Protein AF-A0A9D2MDW0-F1 (afdb_monomer_lite)

Secondary structure (DSSP, 8-state):
-PPEEEEE-SSGGGS-GGGGTSTT--SEEEEEGGGGGGS-GGGGGGEEEEPPS---THHHHHHHHHHHHHTTS---EEEESSTHHHHHTTTS-EEE-GGG---SHHHHHHHHHTT-S-EEEPTTS-HHHHTT---EETTEEPPEEEEEEE--EEEEESS-TTTTTS-STT--SEEEEE-TT--EEEEEEETTEEEEE-SS-EE-TTSTT-S-SSEEEEE-SS--HHHHHHHHHHHHHTPPPSS--B-TTTTT---

Foldseek 3Di:
DFFAEEEEAAEPQLAAPVCCPDLLNHQAYEYALVRLVVDDLVRQLRYAHEYDLDADDCRVVVSLVSLVVSPPSNHVWYEDLDPVVLVSQPPTAYAYDPNQAAAAQVSLQVVVQSHHQEYEHELQHALVRLLVNFHDDPNHTRFYEYAAKDFAQPDKALDDPCCVVDPPVVDPQKDWDQDPVRQTWIWGHDNNIITTTGSAMAHDLLPGPSHVGNYYYHYDDPDHSVRVVVNSVSSSVSHDDDDDHDNRCRHPHDD

Sequence (255 aa):
ARPALWARFESWAQLPENALAGPAAPEKLILPLAEAARVPEAYRPRTILELPRAMFGPVEADTIRRVAAAAGQGFAGFEANNIAHLRICRGLPLTGGLGLNLTNPLAAQVYADLGLSALLILPEVKDSEMACIAPARGGRPVPTGALVYGHMPLMLTRACPLHNLHGCAGCPRQGVLTDRKAKKFPLRCGGGVRTIYNPVPLYMGDKPGALPVDYGVAYFTLESREEAAAVLGRIAAGQAFEGDFTRGLYYKGTM

pLDDT: mean 92.28, std 6.95, range [45.59, 98.56]

Structure (mmCIF, N/CA/C/O backbone):
data_AF-A0A9D2MDW0-F1
#
_entry.id   AF-A0A9D2MDW0-F1
#
loop_
_atom_site.group_PDB
_atom_site.id
_atom_site.type_symbol
_atom_site.label_atom_id
_atom_site.label_alt_id
_atom_site.label_comp_id
_atom_site.label_asym_id
_atom_site.label_entity_id
_atom_site.label_seq_id
_atom_site.pdbx_PDB_ins_code
_atom_site.Cartn_x
_atom_site.Cartn_y
_atom_site.Cartn_z
_atom_site.occupancy
_atom_site.B_iso_or_equiv
_atom_site.auth_seq_id
_atom_site.auth_comp_id
_atom_site.auth_asym_id
_atom_site.auth_atom_id
_atom_site.pdbx_PDB_model_num
ATOM 1 N N . ALA A 1 1 ? -4.604 6.736 20.656 1.00 60.09 1 ALA A N 1
ATOM 2 C CA . ALA A 1 1 ? -4.123 5.337 20.639 1.00 60.09 1 ALA A CA 1
ATOM 3 C C . ALA A 1 1 ? -3.233 5.144 19.420 1.00 60.09 1 ALA A C 1
ATOM 5 O O . ALA A 1 1 ? -3.312 5.951 18.500 1.00 60.09 1 ALA A O 1
ATOM 6 N N . ARG A 1 2 ? -2.359 4.137 19.416 1.00 75.50 2 ARG A N 1
ATOM 7 C CA . ARG A 1 2 ? -1.519 3.860 18.251 1.00 75.50 2 ARG A CA 1
ATOM 8 C C . ARG A 1 2 ? -2.373 3.228 17.136 1.00 75.50 2 ARG A C 1
ATOM 10 O O . ARG A 1 2 ? -3.052 2.251 17.443 1.00 75.50 2 ARG A O 1
ATOM 17 N N . PRO A 1 3 ? -2.338 3.744 15.895 1.00 85.00 3 PRO A N 1
ATOM 18 C CA . PRO A 1 3 ? -3.085 3.152 14.789 1.00 85.00 3 PRO A CA 1
ATOM 19 C C . PRO A 1 3 ? -2.555 1.754 14.448 1.00 85.00 3 PRO A C 1
ATOM 21 O O . PRO A 1 3 ? -1.366 1.470 14.647 1.00 85.00 3 PRO A O 1
ATOM 24 N N . ALA A 1 4 ? -3.428 0.897 13.916 1.00 93.12 4 ALA A N 1
ATOM 25 C CA . ALA A 1 4 ? -3.030 -0.401 13.375 1.00 93.12 4 ALA A CA 1
ATOM 26 C C . ALA A 1 4 ? -1.979 -0.217 12.268 1.00 93.12 4 ALA A C 1
ATOM 28 O O . ALA A 1 4 ? -1.988 0.788 11.561 1.00 93.12 4 ALA A O 1
ATOM 29 N N . LEU A 1 5 ? -1.055 -1.166 12.103 1.00 95.31 5 LEU A N 1
ATOM 30 C CA . LEU A 1 5 ? -0.020 -1.080 11.069 1.00 95.31 5 LEU A CA 1
ATOM 31 C C . LEU A 1 5 ? -0.323 -2.048 9.933 1.00 95.31 5 LEU A C 1
ATOM 33 O O . LEU A 1 5 ? -0.440 -3.251 10.151 1.00 95.31 5 LEU A O 1
ATOM 37 N N . TRP A 1 6 ? -0.408 -1.533 8.717 1.00 96.94 6 TRP A N 1
ATOM 38 C CA . TRP A 1 6 ? -0.452 -2.308 7.484 1.00 96.94 6 TRP A CA 1
ATOM 39 C C . TRP A 1 6 ? 0.876 -2.123 6.747 1.00 96.94 6 TRP A C 1
ATOM 41 O O . TRP A 1 6 ? 1.507 -1.067 6.841 1.00 96.94 6 TRP A O 1
ATOM 51 N N . ALA A 1 7 ? 1.324 -3.141 6.017 1.00 97.00 7 ALA A N 1
ATOM 52 C CA . ALA A 1 7 ? 2.580 -3.071 5.277 1.00 97.00 7 ALA A CA 1
ATOM 53 C C . ALA A 1 7 ? 2.413 -3.573 3.848 1.00 97.00 7 ALA A C 1
ATOM 55 O O . ALA A 1 7 ? 1.936 -4.687 3.624 1.00 97.00 7 ALA A O 1
ATOM 56 N N . ARG A 1 8 ? 2.840 -2.751 2.891 1.00 97.00 8 ARG A N 1
ATOM 57 C CA . ARG A 1 8 ? 2.872 -3.075 1.469 1.00 97.00 8 ARG A CA 1
ATOM 58 C C . ARG A 1 8 ? 4.284 -3.470 1.070 1.00 97.00 8 ARG A C 1
ATOM 60 O O . ARG A 1 8 ? 5.217 -2.732 1.365 1.00 97.00 8 ARG A O 1
ATOM 67 N N . PHE A 1 9 ? 4.428 -4.582 0.356 1.00 96.44 9 PHE A N 1
ATOM 68 C CA . PHE A 1 9 ? 5.704 -5.063 -0.180 1.00 96.44 9 PHE A CA 1
ATOM 69 C C . PHE A 1 9 ? 5.612 -5.258 -1.694 1.00 96.44 9 PHE A C 1
ATOM 71 O O . PHE A 1 9 ? 4.549 -5.563 -2.221 1.00 96.44 9 PHE A O 1
ATOM 78 N N . GLU A 1 10 ? 6.727 -5.118 -2.405 1.00 93.75 10 GLU A N 1
ATOM 79 C CA . GLU A 1 10 ? 6.809 -5.327 -3.857 1.00 93.75 10 GLU A CA 1
ATOM 80 C C . GLU A 1 10 ? 6.740 -6.814 -4.237 1.00 93.75 10 GLU A C 1
ATOM 82 O O . GLU A 1 10 ? 6.296 -7.163 -5.328 1.00 93.75 10 GLU A O 1
ATOM 87 N N . SER A 1 11 ? 7.177 -7.706 -3.345 1.00 94.75 11 SER A N 1
ATOM 88 C CA . SER A 1 11 ? 7.122 -9.152 -3.566 1.00 94.75 11 SER A CA 1
ATOM 89 C C . SER A 1 11 ? 7.034 -9.925 -2.260 1.00 94.75 11 SER A C 1
ATOM 91 O O . SER A 1 11 ? 7.448 -9.428 -1.211 1.00 94.75 11 SER A O 1
ATOM 93 N N . TRP A 1 12 ? 6.578 -11.180 -2.332 1.00 94.56 12 TRP A N 1
ATOM 94 C CA . TRP A 1 12 ? 6.596 -12.076 -1.169 1.00 94.56 12 TRP A CA 1
ATOM 95 C C . TRP A 1 12 ? 8.014 -12.235 -0.591 1.00 94.56 12 TRP A C 1
ATOM 97 O O . TRP A 1 12 ? 8.202 -12.290 0.618 1.00 94.56 12 TRP A O 1
ATOM 107 N N . ALA A 1 13 ? 9.036 -12.230 -1.451 1.00 93.38 13 ALA A N 1
ATOM 108 C CA . ALA A 1 13 ? 10.431 -12.373 -1.045 1.00 93.38 13 ALA A CA 1
ATOM 109 C C . ALA A 1 13 ? 11.020 -11.141 -0.327 1.00 93.38 13 ALA A C 1
ATOM 111 O O . ALA A 1 13 ? 12.063 -11.272 0.315 1.00 93.38 13 ALA A O 1
ATOM 112 N N . GLN A 1 14 ? 10.391 -9.966 -0.417 1.00 94.31 14 GLN A N 1
ATOM 113 C CA . GLN A 1 14 ? 10.812 -8.770 0.330 1.00 94.31 14 GLN A CA 1
ATOM 114 C C . GLN A 1 14 ? 10.354 -8.827 1.794 1.00 94.31 14 GLN A C 1
ATOM 116 O O . GLN A 1 14 ? 10.858 -8.098 2.643 1.00 94.31 14 GLN A O 1
ATOM 121 N N . LEU A 1 15 ? 9.383 -9.684 2.094 1.00 92.69 15 LEU A N 1
ATOM 122 C CA . LEU A 1 15 ? 8.740 -9.711 3.387 1.00 92.69 15 LEU A CA 1
ATOM 123 C C . LEU A 1 15 ? 9.666 -10.359 4.445 1.00 92.69 15 LEU A C 1
ATOM 125 O O . LEU A 1 15 ? 10.162 -11.467 4.222 1.00 92.69 15 LEU A O 1
ATOM 129 N N . PRO A 1 16 ? 9.909 -9.712 5.602 1.00 88.25 16 PRO A N 1
ATOM 130 C CA . PRO A 1 16 ? 10.760 -10.278 6.641 1.00 88.25 16 PRO A CA 1
ATOM 131 C C . PRO A 1 16 ? 10.017 -11.320 7.481 1.00 88.25 16 PRO A C 1
ATOM 133 O O . PRO A 1 16 ? 8.989 -11.024 8.088 1.00 88.25 16 PRO A O 1
ATOM 136 N N . GLU A 1 17 ? 10.555 -12.536 7.564 1.00 78.12 17 GLU A N 1
ATOM 137 C CA . GLU A 1 17 ? 9.928 -13.662 8.280 1.00 78.12 17 GLU A CA 1
ATOM 138 C C . GLU A 1 17 ? 9.767 -13.384 9.781 1.00 78.12 17 GLU A C 1
ATOM 140 O O . GLU A 1 17 ? 8.709 -13.630 10.363 1.00 78.12 17 GLU A O 1
ATOM 145 N N . ASN A 1 18 ? 10.779 -12.771 10.396 1.00 72.69 18 ASN A N 1
ATOM 146 C CA . ASN A 1 18 ? 10.759 -12.336 11.793 1.00 72.69 18 ASN A CA 1
ATOM 147 C C . ASN A 1 18 ? 9.714 -11.238 12.071 1.00 72.69 18 ASN A C 1
ATOM 149 O O . ASN A 1 18 ? 9.219 -11.126 13.193 1.00 72.69 18 ASN A O 1
ATOM 153 N N . ALA A 1 19 ? 9.335 -10.456 11.057 1.00 68.44 19 ALA A N 1
ATOM 154 C CA . ALA A 1 19 ? 8.328 -9.413 11.187 1.00 68.44 19 ALA A CA 1
ATOM 155 C C . ALA A 1 19 ? 6.889 -9.950 11.112 1.00 68.44 19 ALA A C 1
ATOM 157 O O . ALA A 1 19 ? 5.960 -9.182 11.308 1.00 68.44 19 ALA A O 1
ATOM 158 N N . LEU A 1 20 ? 6.652 -11.241 10.851 1.00 74.38 20 LEU A N 1
ATOM 159 C CA . LEU A 1 20 ? 5.288 -11.790 10.766 1.00 74.38 20 LEU A CA 1
ATOM 160 C C . LEU A 1 20 ? 4.710 -12.267 12.098 1.00 74.38 20 LEU A C 1
ATOM 162 O O . LEU A 1 20 ? 3.485 -12.377 12.192 1.00 74.38 20 LEU A O 1
ATOM 166 N N . ALA A 1 21 ? 5.571 -12.560 13.074 1.00 72.69 21 ALA A N 1
ATOM 167 C CA . ALA A 1 21 ? 5.214 -13.191 14.348 1.00 72.69 21 ALA A CA 1
ATOM 168 C C . ALA A 1 21 ? 5.527 -12.324 15.584 1.00 72.69 21 ALA A C 1
ATOM 170 O O . ALA A 1 21 ? 5.139 -1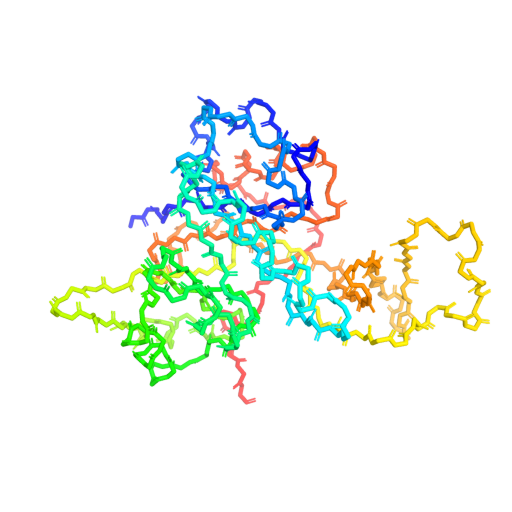2.676 16.694 1.00 72.69 21 ALA A O 1
ATOM 171 N N . GLY A 1 22 ? 6.241 -11.207 15.409 1.00 74.56 22 GLY A N 1
ATOM 172 C CA . GLY A 1 22 ? 6.639 -10.321 16.504 1.00 74.56 22 GLY A CA 1
ATOM 173 C C . GLY A 1 22 ? 5.620 -9.218 16.831 1.00 74.56 22 GLY A C 1
ATOM 174 O O . GLY A 1 22 ? 4.659 -9.011 16.095 1.00 74.56 22 GLY A O 1
ATOM 175 N N . PRO A 1 23 ? 5.867 -8.419 17.885 1.00 72.00 23 PRO A N 1
ATOM 176 C CA . PRO A 1 23 ? 5.028 -7.267 18.248 1.00 72.00 23 PRO A CA 1
ATOM 177 C C . PRO A 1 23 ? 5.033 -6.151 17.188 1.00 72.00 23 PRO A C 1
ATOM 179 O O . PRO A 1 23 ? 4.175 -5.274 17.203 1.00 72.00 23 PRO A O 1
ATOM 182 N N . ALA A 1 24 ? 5.997 -6.186 16.263 1.00 78.94 24 ALA A N 1
ATOM 183 C CA . ALA A 1 24 ? 6.078 -5.302 15.104 1.00 78.94 24 ALA A CA 1
ATOM 184 C C . ALA A 1 24 ? 5.269 -5.806 13.893 1.00 78.94 24 ALA A C 1
ATOM 186 O O . ALA A 1 24 ? 5.358 -5.211 12.818 1.00 78.94 24 ALA A O 1
ATOM 187 N N . ALA A 1 25 ? 4.528 -6.912 14.035 1.00 89.19 25 ALA A N 1
ATOM 188 C CA . ALA A 1 25 ? 3.856 -7.539 12.912 1.00 89.19 25 ALA A CA 1
ATOM 189 C C . ALA A 1 25 ? 2.729 -6.666 12.351 1.00 89.19 25 ALA A C 1
ATOM 191 O O . ALA A 1 25 ? 1.820 -6.287 13.093 1.00 89.19 25 ALA A O 1
ATOM 192 N N . PRO A 1 26 ? 2.742 -6.382 11.035 1.00 93.94 26 PRO A N 1
ATOM 193 C CA . PRO A 1 26 ? 1.630 -5.705 10.392 1.00 93.94 26 PRO A CA 1
ATOM 194 C C . PRO A 1 26 ? 0.361 -6.559 10.474 1.00 93.94 26 PRO A C 1
ATOM 196 O O . PRO A 1 26 ? 0.390 -7.753 10.155 1.00 93.94 26 PRO A O 1
ATOM 199 N N . GLU A 1 27 ? -0.754 -5.929 10.835 1.00 95.12 27 GLU A N 1
ATOM 200 C CA . GLU A 1 27 ? -2.083 -6.545 10.889 1.00 95.12 27 GLU A CA 1
ATOM 201 C C . GLU A 1 27 ? -2.529 -7.015 9.499 1.00 95.12 27 GLU A C 1
ATOM 203 O O . GLU A 1 27 ? -3.056 -8.118 9.342 1.00 95.12 27 GLU A O 1
ATOM 208 N N . LYS A 1 28 ? -2.269 -6.194 8.474 1.00 96.62 28 LYS A N 1
ATOM 209 C CA . LYS A 1 28 ? -2.516 -6.523 7.068 1.00 96.62 28 LYS A CA 1
ATOM 210 C C . LYS A 1 28 ? -1.234 -6.440 6.255 1.00 96.62 28 LYS A C 1
ATOM 212 O O . LYS A 1 28 ? -0.388 -5.569 6.463 1.00 96.62 28 LYS A O 1
ATOM 217 N N . LEU A 1 29 ? -1.129 -7.356 5.303 1.00 97.31 29 LEU A N 1
ATOM 218 C CA . LEU A 1 29 ? -0.105 -7.373 4.270 1.00 97.31 29 LEU A CA 1
ATOM 219 C C . LEU A 1 29 ? -0.744 -6.918 2.965 1.00 97.31 29 LEU A C 1
ATOM 221 O O . LEU A 1 29 ? -1.832 -7.377 2.632 1.00 97.31 29 LEU A O 1
ATOM 225 N N . ILE A 1 30 ? -0.076 -6.052 2.219 1.00 98.06 30 ILE A N 1
ATOM 226 C CA . ILE A 1 30 ? -0.499 -5.639 0.884 1.00 98.06 30 ILE A CA 1
ATOM 227 C C 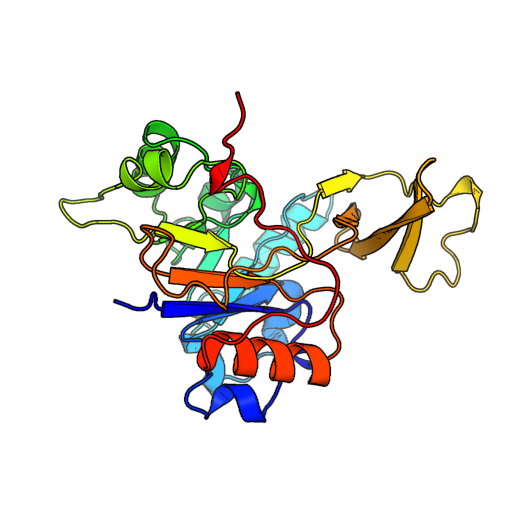. ILE A 1 30 ? 0.575 -6.111 -0.096 1.00 98.06 30 ILE A C 1
ATOM 229 O O . ILE A 1 30 ? 1.758 -5.810 0.068 1.00 98.06 30 ILE A O 1
ATOM 233 N N . LEU A 1 31 ? 0.175 -6.890 -1.095 1.00 97.50 31 LEU A N 1
ATOM 234 C CA . LEU A 1 31 ? 1.075 -7.441 -2.109 1.00 97.50 31 LEU A CA 1
ATOM 235 C C . LEU A 1 31 ? 0.466 -7.254 -3.497 1.00 97.50 31 LEU A C 1
ATOM 237 O O . LEU A 1 31 ? -0.746 -7.416 -3.633 1.00 97.50 31 LEU A O 1
ATOM 241 N N . PRO A 1 32 ? 1.264 -6.980 -4.542 1.00 96.25 32 PRO A N 1
ATOM 242 C CA . PRO A 1 32 ? 0.769 -6.930 -5.909 1.00 96.25 32 PRO A CA 1
ATOM 243 C C . PRO A 1 32 ? -0.020 -8.186 -6.274 1.00 96.25 32 PRO A C 1
ATOM 245 O O . PRO A 1 32 ? 0.399 -9.303 -5.972 1.00 96.25 32 PRO A O 1
ATOM 248 N N . LEU A 1 33 ? -1.116 -8.027 -7.016 1.00 96.81 33 LEU A N 1
ATOM 249 C CA . LEU A 1 33 ? -1.934 -9.136 -7.525 1.00 96.81 33 LEU A CA 1
ATOM 250 C C . LEU A 1 33 ? -1.106 -10.207 -8.262 1.00 96.81 33 LEU A C 1
ATOM 252 O O . LEU A 1 33 ? -1.446 -11.390 -8.254 1.00 96.81 33 LEU A O 1
ATOM 256 N N . ALA A 1 34 ? 0.002 -9.806 -8.890 1.00 94.12 34 ALA A N 1
ATOM 257 C CA . ALA A 1 34 ? 0.930 -10.717 -9.555 1.00 94.12 34 ALA A CA 1
ATOM 258 C C . ALA A 1 34 ? 1.576 -11.746 -8.603 1.00 94.12 34 ALA A C 1
ATOM 260 O O . ALA A 1 34 ? 1.919 -12.841 -9.048 1.00 94.12 34 ALA A O 1
ATOM 261 N N . GLU A 1 35 ? 1.685 -11.424 -7.314 1.00 96.31 35 GLU A N 1
ATOM 262 C CA . GLU A 1 35 ? 2.309 -12.255 -6.282 1.00 96.31 35 GLU A CA 1
ATOM 263 C C . GLU A 1 35 ? 1.332 -13.228 -5.613 1.00 96.31 35 GLU A C 1
ATOM 265 O O . GLU A 1 35 ? 1.768 -14.044 -4.807 1.00 96.31 35 GLU A O 1
ATOM 270 N N . ALA A 1 36 ? 0.036 -13.204 -5.950 1.00 97.19 36 ALA A N 1
ATOM 271 C CA . ALA A 1 36 ? -0.991 -14.005 -5.273 1.00 97.19 36 ALA A CA 1
ATOM 272 C C . ALA A 1 36 ? -0.627 -15.500 -5.159 1.00 97.19 36 ALA A C 1
ATOM 274 O O . ALA A 1 36 ? -0.775 -16.101 -4.098 1.00 97.19 36 ALA A O 1
ATOM 275 N N . ALA A 1 37 ? -0.074 -16.094 -6.221 1.00 96.06 37 ALA A N 1
ATOM 276 C CA . ALA A 1 37 ? 0.322 -17.506 -6.231 1.00 96.06 37 ALA A CA 1
ATOM 277 C C . ALA A 1 37 ? 1.511 -17.835 -5.306 1.00 96.06 37 ALA A C 1
ATOM 279 O O . ALA A 1 37 ? 1.713 -18.996 -4.963 1.00 96.06 37 ALA A O 1
ATOM 280 N N . ARG A 1 38 ? 2.303 -16.833 -4.908 1.00 96.12 38 ARG A N 1
ATOM 281 C CA . ARG A 1 38 ? 3.465 -16.982 -4.017 1.00 96.12 38 ARG A CA 1
ATOM 282 C C . ARG A 1 38 ? 3.097 -16.845 -2.542 1.00 96.12 38 ARG A C 1
ATOM 284 O O . ARG A 1 38 ? 3.915 -17.182 -1.696 1.00 96.12 38 ARG A O 1
ATOM 291 N N . VAL A 1 39 ? 1.892 -16.359 -2.235 1.00 95.94 39 VAL A N 1
ATOM 292 C CA . VAL A 1 39 ? 1.427 -16.167 -0.857 1.00 95.94 39 VAL A CA 1
ATOM 293 C C . VAL A 1 39 ? 0.968 -17.510 -0.272 1.00 95.94 39 VAL A C 1
ATOM 295 O O . VAL A 1 39 ? -0.006 -18.090 -0.781 1.00 95.94 39 VAL A O 1
ATOM 298 N N . PRO A 1 40 ? 1.609 -18.003 0.807 1.00 95.06 40 PRO A N 1
ATOM 299 C CA . PRO A 1 40 ? 1.187 -19.220 1.489 1.00 95.06 40 PRO A CA 1
ATOM 300 C C . PRO A 1 40 ? -0.216 -19.068 2.073 1.00 95.06 40 PRO A C 1
ATOM 302 O O . PRO A 1 40 ? -0.584 -17.995 2.552 1.00 95.06 40 PRO A O 1
ATOM 305 N N . GLU A 1 41 ? -0.983 -20.158 2.078 1.00 95.44 41 GLU A N 1
ATOM 306 C CA . GLU A 1 41 ? -2.394 -20.173 2.485 1.00 95.44 41 GLU A CA 1
ATOM 307 C C . GLU A 1 41 ? -2.626 -19.569 3.877 1.00 95.44 41 GLU A C 1
ATOM 309 O O . GLU A 1 41 ? -3.515 -18.737 4.044 1.00 95.44 41 GLU A O 1
ATOM 314 N N . ALA A 1 42 ? -1.741 -19.868 4.833 1.00 94.25 42 ALA A N 1
ATOM 315 C CA . ALA A 1 42 ? -1.791 -19.337 6.197 1.00 94.25 42 ALA A CA 1
ATOM 316 C C . ALA A 1 42 ? -1.767 -17.795 6.281 1.00 94.25 42 ALA A C 1
ATOM 318 O O . ALA A 1 42 ? -2.281 -17.223 7.241 1.00 94.25 42 ALA A O 1
ATOM 319 N N . TYR A 1 43 ? -1.196 -17.105 5.287 1.00 94.88 43 TYR A N 1
ATOM 320 C CA . TYR A 1 43 ? -1.103 -15.640 5.266 1.00 94.88 43 TYR A CA 1
ATOM 321 C C . TYR A 1 43 ? -2.175 -14.971 4.403 1.00 94.88 43 TYR A C 1
ATOM 323 O O . TYR A 1 43 ? -2.347 -13.751 4.483 1.00 94.88 43 TYR A O 1
ATOM 331 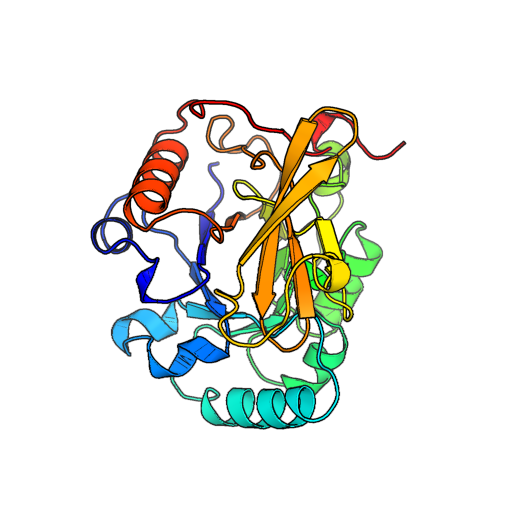N N . ARG A 1 44 ? -2.937 -15.724 3.604 1.00 96.88 44 ARG A N 1
ATOM 332 C CA . ARG A 1 44 ? -3.976 -15.157 2.729 1.00 96.88 44 ARG A CA 1
ATOM 333 C C . ARG A 1 44 ? -5.060 -14.389 3.501 1.00 96.88 44 ARG A C 1
ATOM 335 O O . ARG A 1 44 ? -5.327 -13.259 3.093 1.00 96.88 44 ARG A O 1
ATOM 342 N N . PRO A 1 45 ? -5.568 -14.847 4.666 1.00 97.06 45 PRO A N 1
ATOM 343 C CA . PRO A 1 45 ? -6.615 -14.128 5.411 1.00 97.06 45 PRO A CA 1
ATOM 344 C C . PRO A 1 45 ? -6.226 -12.723 5.899 1.00 97.06 45 PRO A C 1
ATOM 346 O O . PRO A 1 45 ? -7.091 -11.903 6.212 1.00 97.06 45 PRO A O 1
ATOM 349 N N . ARG A 1 46 ? -4.922 -12.422 5.960 1.00 95.50 46 ARG A N 1
ATOM 350 C CA . ARG A 1 46 ? -4.372 -11.094 6.287 1.00 95.50 46 ARG A CA 1
ATOM 351 C C . ARG A 1 46 ? -3.782 -10.358 5.083 1.00 95.50 46 ARG A C 1
ATOM 353 O O . ARG A 1 46 ? -3.304 -9.241 5.248 1.00 95.50 46 ARG A O 1
ATOM 360 N N . THR A 1 47 ? -3.808 -10.956 3.893 1.00 97.94 47 THR A N 1
ATOM 361 C CA . THR A 1 47 ? -3.208 -10.393 2.679 1.00 97.94 47 THR A CA 1
ATOM 362 C C . THR A 1 47 ? -4.264 -9.763 1.778 1.00 97.94 47 THR A C 1
ATOM 364 O O . THR A 1 47 ? -5.211 -10.425 1.355 1.00 97.94 47 THR A O 1
ATOM 367 N N . ILE A 1 48 ? -4.065 -8.489 1.461 1.00 98.50 48 ILE A N 1
ATOM 368 C CA . ILE A 1 48 ? -4.812 -7.703 0.486 1.00 98.50 48 ILE A CA 1
ATOM 369 C C . ILE A 1 48 ? -4.005 -7.679 -0.819 1.00 98.50 48 ILE A C 1
ATOM 371 O O . ILE A 1 48 ? -2.800 -7.421 -0.811 1.00 98.50 48 ILE A O 1
ATOM 375 N N . LEU A 1 49 ? -4.659 -7.957 -1.944 1.00 98.56 49 LEU A N 1
ATOM 376 C CA . LEU A 1 49 ? -4.017 -7.974 -3.258 1.00 98.56 49 LEU A CA 1
ATOM 377 C C . LEU A 1 49 ? -4.149 -6.616 -3.960 1.00 98.56 49 LEU A C 1
ATOM 379 O O . LEU A 1 49 ? -5.234 -6.217 -4.382 1.00 98.56 49 LEU A O 1
ATOM 383 N N . GLU A 1 50 ? -3.029 -5.916 -4.108 1.00 97.56 50 GLU A N 1
ATOM 384 C CA . GLU A 1 50 ? -2.915 -4.615 -4.768 1.00 97.56 50 GLU A CA 1
ATOM 385 C C . GLU A 1 50 ? -3.117 -4.746 -6.283 1.00 97.56 50 GLU A C 1
ATOM 387 O O . GLU A 1 50 ? -2.347 -5.419 -6.979 1.00 97.56 50 GLU A O 1
ATOM 392 N N . LEU A 1 51 ? -4.151 -4.084 -6.815 1.00 96.69 51 LEU A N 1
ATOM 393 C CA . LEU A 1 51 ? -4.372 -4.000 -8.258 1.00 96.69 51 LEU A CA 1
ATOM 394 C C . LEU A 1 51 ? -3.454 -2.942 -8.899 1.00 96.69 51 LEU A C 1
ATOM 396 O O . LEU A 1 51 ? -3.189 -1.898 -8.289 1.00 96.69 51 LEU A O 1
ATOM 400 N N . PRO A 1 52 ? -3.006 -3.156 -10.153 1.00 93.19 52 PRO A N 1
ATOM 401 C CA . PRO A 1 52 ? -2.086 -2.247 -10.832 1.00 93.19 52 PRO A CA 1
ATOM 402 C C . PRO A 1 52 ? -2.691 -0.851 -11.025 1.00 93.19 52 PRO A C 1
ATOM 404 O O . PRO A 1 52 ? -3.799 -0.702 -11.530 1.00 93.19 52 PRO A O 1
ATOM 407 N N . ARG A 1 53 ? -1.933 0.201 -10.689 1.00 90.81 53 ARG A N 1
ATOM 408 C CA . ARG A 1 53 ? -2.388 1.606 -10.794 1.00 90.81 53 ARG A CA 1
ATOM 409 C C . ARG A 1 53 ? -2.824 2.009 -12.209 1.00 90.81 53 ARG A C 1
ATOM 411 O O . ARG A 1 53 ? -3.711 2.843 -12.375 1.00 90.81 53 ARG A O 1
ATOM 418 N N . ALA A 1 54 ? -2.197 1.424 -13.226 1.00 89.62 54 ALA A N 1
ATOM 419 C CA . ALA A 1 54 ? -2.525 1.649 -14.625 1.00 89.62 54 ALA A CA 1
ATOM 420 C C . ALA A 1 54 ? -2.575 0.315 -15.372 1.00 89.62 54 ALA A C 1
ATOM 422 O O . ALA A 1 54 ? -1.685 -0.522 -15.225 1.00 89.62 54 ALA A O 1
ATOM 423 N N . MET A 1 55 ? -3.603 0.144 -16.200 1.00 89.25 55 MET A N 1
ATOM 424 C CA . MET A 1 55 ? -3.795 -1.031 -17.042 1.00 89.25 55 MET A CA 1
ATOM 425 C C . MET A 1 55 ? -3.834 -0.571 -18.497 1.00 89.25 55 MET A C 1
ATOM 427 O O . MET A 1 55 ? -4.692 0.221 -18.877 1.00 89.25 55 MET A O 1
ATOM 431 N N . PHE A 1 56 ? -2.890 -1.044 -19.312 1.00 83.19 56 PHE A N 1
ATOM 432 C CA . PHE A 1 56 ? -2.838 -0.736 -20.740 1.00 83.19 56 PHE A CA 1
ATOM 433 C C . PHE A 1 56 ? -2.886 -2.020 -21.565 1.00 83.19 56 PHE A C 1
ATOM 435 O O . PHE A 1 56 ? -2.140 -2.965 -21.300 1.00 83.19 56 PHE A O 1
ATOM 442 N N . GLY A 1 57 ? -3.731 -2.034 -22.597 1.00 85.06 57 GLY A N 1
ATOM 443 C CA . GLY A 1 57 ? -3.857 -3.158 -23.523 1.00 85.06 57 GLY A CA 1
ATOM 444 C C . GLY A 1 57 ? -4.160 -4.476 -22.791 1.00 85.06 57 GLY A C 1
ATOM 445 O O . GLY A 1 57 ? -5.128 -4.535 -22.035 1.00 85.06 57 GLY A O 1
ATOM 446 N N . PRO A 1 58 ? -3.341 -5.531 -22.958 1.00 86.50 58 PRO A N 1
ATOM 447 C CA . PRO A 1 58 ? -3.636 -6.855 -22.404 1.00 86.50 58 PRO A CA 1
ATOM 448 C C . PRO A 1 58 ? -3.608 -6.918 -20.867 1.00 86.50 58 PRO A C 1
ATOM 450 O O . PRO A 1 58 ? -4.095 -7.894 -20.299 1.00 86.50 58 PRO A O 1
ATOM 453 N N . VAL A 1 59 ? -3.060 -5.900 -20.187 1.00 87.88 59 VAL A N 1
ATOM 454 C CA . VAL A 1 59 ? -2.960 -5.863 -18.717 1.00 87.88 59 VAL A CA 1
ATOM 455 C C . VAL A 1 59 ? -4.338 -5.828 -18.051 1.00 87.88 59 VAL A C 1
ATOM 457 O O . VAL A 1 59 ? -4.503 -6.420 -16.989 1.00 87.88 59 VAL A O 1
ATOM 460 N N . GLU A 1 60 ? -5.339 -5.185 -18.659 1.00 91.06 60 GLU A N 1
ATOM 461 C CA . GLU A 1 60 ? -6.696 -5.140 -18.093 1.00 91.06 60 GLU A CA 1
ATOM 462 C C . GLU A 1 60 ? -7.334 -6.534 -18.082 1.00 91.06 60 GLU A C 1
ATOM 464 O O . GLU A 1 60 ? -7.763 -7.019 -17.035 1.00 91.06 60 GLU A O 1
ATOM 469 N N . ALA A 1 61 ? -7.313 -7.225 -19.225 1.00 92.31 61 ALA A N 1
ATOM 470 C CA . ALA A 1 61 ? -7.829 -8.586 -19.334 1.00 92.31 61 ALA A CA 1
ATOM 471 C C . ALA A 1 61 ? -7.071 -9.563 -18.418 1.00 92.31 61 ALA A C 1
ATOM 473 O O . ALA A 1 61 ? -7.686 -10.418 -17.784 1.00 92.31 61 ALA A O 1
ATOM 474 N N . ASP A 1 62 ? -5.745 -9.426 -18.309 1.00 92.56 62 ASP A N 1
ATOM 475 C CA . ASP A 1 62 ? -4.945 -10.238 -17.387 1.00 92.56 62 ASP A CA 1
ATOM 476 C C . ASP A 1 62 ? -5.305 -9.974 -15.920 1.00 92.56 62 ASP A C 1
ATOM 478 O O . ASP A 1 62 ? -5.439 -10.914 -15.138 1.00 92.56 62 ASP A O 1
ATOM 482 N N . THR A 1 63 ? -5.536 -8.710 -15.564 1.00 94.75 63 THR A N 1
ATOM 483 C CA . THR A 1 63 ? -5.951 -8.307 -14.216 1.00 94.75 63 THR A CA 1
ATOM 484 C C . THR A 1 63 ? -7.303 -8.918 -13.864 1.00 94.75 63 THR A C 1
ATOM 486 O O . THR A 1 63 ? -7.422 -9.540 -12.812 1.00 94.75 63 THR A O 1
ATOM 489 N N . ILE A 1 64 ? -8.293 -8.841 -14.760 1.00 95.69 64 ILE A N 1
ATOM 490 C CA . ILE A 1 64 ? -9.612 -9.468 -14.569 1.00 95.69 64 ILE A CA 1
ATOM 491 C C . ILE A 1 64 ? -9.467 -10.979 -14.342 1.00 95.69 64 ILE A C 1
ATOM 493 O O . ILE A 1 64 ? -10.027 -11.514 -13.384 1.00 95.69 64 ILE A O 1
ATOM 497 N N . ARG A 1 65 ? -8.672 -11.671 -15.171 1.00 96.31 65 ARG A N 1
ATOM 498 C CA . ARG A 1 65 ? -8.421 -13.113 -15.002 1.00 96.31 65 ARG A CA 1
ATOM 499 C C . ARG A 1 65 ? -7.777 -13.436 -13.656 1.00 96.31 65 ARG A C 1
ATOM 501 O O . ARG A 1 65 ? -8.186 -14.392 -13.004 1.00 96.31 65 ARG A O 1
ATOM 508 N N . ARG A 1 66 ? -6.777 -12.660 -13.230 1.00 96.69 66 ARG A N 1
ATOM 509 C CA . ARG A 1 66 ? -6.079 -12.874 -11.953 1.00 96.69 66 ARG A CA 1
ATOM 510 C C . ARG A 1 66 ? -6.969 -12.594 -10.749 1.00 96.69 66 ARG A C 1
ATOM 512 O O . ARG A 1 66 ? -6.902 -13.346 -9.784 1.00 96.69 66 ARG A O 1
ATOM 519 N N . VAL A 1 67 ? -7.811 -11.561 -10.808 1.00 97.56 67 VAL A N 1
ATOM 520 C CA . VAL A 1 67 ? -8.821 -11.290 -9.774 1.00 97.56 67 VAL A CA 1
ATOM 521 C C . VAL A 1 67 ? -9.777 -12.473 -9.662 1.00 97.56 67 VAL A C 1
ATOM 523 O O . VAL A 1 67 ? -9.970 -12.981 -8.562 1.00 97.56 67 VAL A O 1
ATOM 526 N N . ALA A 1 68 ? -10.307 -12.966 -10.785 1.00 96.81 68 ALA A N 1
ATOM 527 C CA . ALA A 1 68 ? -11.196 -14.127 -10.793 1.00 96.81 68 ALA A CA 1
ATOM 528 C C . ALA A 1 68 ? -10.515 -15.387 -10.236 1.00 96.81 68 ALA A C 1
ATOM 530 O O . ALA A 1 68 ? -11.127 -16.125 -9.475 1.00 96.81 68 ALA A O 1
ATOM 531 N N . ALA A 1 69 ? -9.239 -15.608 -10.566 1.00 96.62 69 ALA A N 1
ATOM 532 C CA . ALA A 1 69 ? -8.477 -16.737 -10.044 1.00 96.62 69 ALA A CA 1
ATOM 533 C C . ALA A 1 69 ? -8.208 -16.622 -8.536 1.00 96.62 69 ALA A C 1
ATOM 535 O O . ALA A 1 69 ? -8.246 -17.630 -7.840 1.00 96.62 69 ALA A O 1
ATOM 536 N N . ALA A 1 70 ? -7.912 -15.423 -8.028 1.00 97.19 70 ALA A N 1
ATOM 537 C CA . ALA A 1 70 ? -7.631 -15.190 -6.611 1.00 97.19 70 ALA A CA 1
ATOM 538 C C . ALA A 1 70 ? -8.904 -15.103 -5.748 1.00 97.19 70 ALA A C 1
ATOM 540 O O . ALA A 1 70 ? -8.845 -15.328 -4.537 1.00 97.19 70 ALA A O 1
ATOM 541 N N . ALA A 1 71 ? -10.054 -14.788 -6.348 1.00 95.62 71 ALA A N 1
ATOM 542 C CA . ALA A 1 71 ? -11.337 -14.792 -5.662 1.00 95.62 71 ALA A CA 1
ATOM 543 C C . ALA A 1 71 ? -11.631 -16.186 -5.081 1.00 95.62 71 ALA A C 1
ATOM 545 O O . ALA A 1 71 ? -11.423 -17.207 -5.729 1.00 95.62 71 ALA A O 1
ATOM 546 N N . GLY A 1 72 ? -12.081 -16.232 -3.826 1.00 93.12 72 GLY A N 1
ATOM 547 C CA . GLY A 1 72 ? -12.348 -17.494 -3.127 1.00 93.12 72 GLY A CA 1
ATOM 548 C C . GLY A 1 72 ? -11.109 -18.225 -2.592 1.00 93.12 72 GLY A C 1
ATOM 549 O O . GLY A 1 72 ? -11.266 -19.196 -1.865 1.00 93.12 72 GLY A O 1
ATOM 550 N N . GLN A 1 73 ? -9.885 -17.744 -2.845 1.00 96.50 73 GLN A N 1
ATOM 551 C CA . GLN A 1 73 ? -8.656 -18.350 -2.304 1.00 96.50 73 GLN A CA 1
ATOM 552 C C . GLN A 1 73 ? -8.320 -17.935 -0.856 1.00 96.50 73 GLN A C 1
ATOM 554 O O . GLN A 1 73 ? -7.196 -18.146 -0.401 1.00 96.50 73 GLN A O 1
ATOM 559 N N . GLY A 1 74 ? -9.262 -17.314 -0.138 1.00 96.88 74 GLY A N 1
ATOM 560 C CA . GLY A 1 74 ? -9.088 -16.909 1.262 1.00 96.88 74 GLY A CA 1
ATOM 561 C C . GLY A 1 74 ? -8.287 -15.620 1.480 1.00 96.88 74 GLY A C 1
ATOM 562 O O . GLY A 1 74 ? -7.867 -15.358 2.604 1.00 96.88 74 GLY A O 1
ATOM 563 N N . PHE A 1 75 ? -8.054 -14.815 0.436 1.00 98.25 75 PHE A N 1
ATOM 564 C CA . PHE A 1 75 ? -7.432 -13.494 0.588 1.00 98.25 75 PHE A CA 1
ATOM 565 C C . PHE A 1 75 ? -8.333 -12.529 1.370 1.00 98.25 75 PHE A C 1
ATOM 567 O O . PHE A 1 75 ? -9.556 -12.570 1.239 1.00 98.25 75 PHE A O 1
ATOM 574 N N . ALA A 1 76 ? -7.726 -11.622 2.143 1.00 97.50 76 ALA A N 1
ATOM 575 C CA . ALA A 1 76 ? -8.440 -10.605 2.920 1.00 97.50 76 ALA A CA 1
ATOM 576 C C . ALA A 1 76 ? -9.259 -9.648 2.038 1.00 97.50 76 ALA A C 1
ATOM 578 O O . ALA A 1 76 ? -10.232 -9.053 2.499 1.00 97.50 76 ALA A O 1
ATOM 579 N N . GLY A 1 77 ? -8.837 -9.476 0.787 1.00 97.88 77 GLY A N 1
ATOM 580 C CA . GLY A 1 77 ? -9.492 -8.631 -0.196 1.00 97.88 77 GLY A CA 1
ATOM 581 C C . GLY A 1 77 ? -8.527 -8.162 -1.270 1.00 97.88 77 GLY A C 1
ATOM 582 O O . GLY A 1 77 ? -7.428 -8.695 -1.434 1.00 97.88 77 GLY A O 1
ATOM 583 N N . PHE A 1 78 ? -8.946 -7.127 -1.980 1.00 98.44 78 PHE A N 1
ATOM 584 C CA . PHE A 1 78 ? -8.166 -6.459 -3.008 1.00 98.44 78 PHE A CA 1
ATOM 585 C C . PHE A 1 78 ? -8.033 -4.968 -2.688 1.00 98.44 78 PHE A C 1
ATOM 587 O O . PHE A 1 78 ? -8.861 -4.416 -1.969 1.00 98.44 78 PHE A O 1
ATOM 594 N N . GLU A 1 79 ? -7.026 -4.303 -3.246 1.00 98.38 79 GLU A N 1
ATOM 595 C CA . GLU A 1 79 ? -6.842 -2.857 -3.100 1.00 98.38 79 GLU A CA 1
ATOM 596 C C . GLU A 1 79 ? -6.964 -2.140 -4.448 1.00 98.38 79 GLU A C 1
ATOM 598 O O . GLU A 1 79 ? -6.172 -2.335 -5.377 1.00 98.38 79 GLU A O 1
ATOM 603 N N . ALA A 1 80 ? -7.976 -1.284 -4.555 1.00 98.00 80 ALA A N 1
ATOM 604 C CA . ALA A 1 80 ? -8.243 -0.477 -5.726 1.00 98.00 80 ALA A CA 1
ATOM 605 C C . ALA A 1 80 ? -7.297 0.726 -5.791 1.00 98.00 80 ALA A C 1
ATOM 607 O O . ALA A 1 80 ? -7.323 1.601 -4.935 1.00 98.00 80 ALA A O 1
ATOM 608 N N . ASN A 1 81 ? -6.534 0.809 -6.880 1.00 95.38 81 ASN A N 1
ATOM 609 C CA . ASN A 1 81 ? -5.745 1.987 -7.251 1.00 95.38 81 ASN A CA 1
ATOM 610 C C . ASN A 1 81 ? -6.280 2.749 -8.482 1.00 95.38 81 ASN A C 1
ATOM 612 O O . ASN A 1 81 ? -5.622 3.650 -8.993 1.00 95.38 81 ASN A O 1
ATOM 616 N N . ASN A 1 82 ? -7.444 2.358 -9.000 1.00 92.81 82 ASN A N 1
ATOM 617 C CA . ASN A 1 82 ? -8.095 2.944 -10.167 1.00 92.81 82 ASN A CA 1
ATOM 618 C C . ASN A 1 82 ? -9.608 2.732 -10.027 1.00 92.81 82 ASN A C 1
ATOM 620 O O . ASN A 1 82 ? -10.033 1.657 -9.598 1.00 92.81 82 ASN A O 1
ATOM 624 N N . ILE A 1 83 ? -10.428 3.714 -10.409 1.00 93.06 83 ILE A N 1
ATOM 625 C CA . ILE A 1 83 ? -11.893 3.623 -10.305 1.00 93.06 83 ILE A CA 1
ATOM 626 C C . ILE A 1 83 ? -12.480 2.442 -11.099 1.00 93.06 83 ILE A C 1
ATOM 628 O O . ILE A 1 83 ? -13.483 1.858 -10.691 1.00 93.06 83 ILE A O 1
ATOM 632 N N . ALA A 1 84 ? -11.824 2.011 -12.182 1.00 93.12 84 ALA A N 1
ATOM 633 C CA . ALA A 1 84 ? -12.223 0.828 -12.945 1.00 93.12 84 ALA A CA 1
ATOM 634 C C . ALA A 1 84 ? -12.228 -0.453 -12.088 1.00 93.12 84 ALA A C 1
ATOM 636 O O . ALA A 1 84 ? -13.034 -1.356 -12.330 1.00 93.12 84 ALA A O 1
ATOM 637 N N . HIS A 1 85 ? -11.386 -0.523 -11.050 1.00 96.44 85 HIS A N 1
ATOM 638 C CA . HIS A 1 85 ? -11.322 -1.673 -10.149 1.00 96.44 85 HIS A CA 1
ATOM 639 C C . HIS A 1 85 ? -12.596 -1.848 -9.318 1.00 96.44 85 HIS A C 1
ATOM 641 O O . HIS A 1 85 ? -12.930 -2.979 -8.981 1.00 96.44 85 HIS A O 1
ATOM 647 N N . LEU A 1 86 ? -13.356 -0.776 -9.061 1.00 95.12 86 LEU A N 1
ATOM 648 C CA . LEU A 1 86 ? -14.656 -0.868 -8.381 1.00 95.12 86 LEU A CA 1
ATOM 649 C C . LEU A 1 86 ? -15.648 -1.717 -9.187 1.00 95.12 86 LEU A C 1
ATOM 651 O O . LEU A 1 86 ? -16.482 -2.427 -8.629 1.00 95.12 86 LEU A O 1
ATOM 655 N N . ARG A 1 87 ? -15.544 -1.667 -10.521 1.00 94.12 87 ARG A N 1
ATOM 656 C CA . ARG A 1 87 ? -16.337 -2.511 -11.417 1.00 94.12 87 ARG A CA 1
ATOM 657 C C . ARG A 1 87 ? -15.771 -3.927 -11.507 1.00 94.12 87 ARG A C 1
ATOM 659 O O . ARG A 1 87 ? -16.549 -4.871 -11.457 1.00 94.12 87 ARG A O 1
ATOM 666 N N . ILE A 1 88 ? -14.451 -4.068 -11.644 1.00 94.62 88 ILE A N 1
ATOM 667 C CA . ILE A 1 88 ? -13.782 -5.374 -11.801 1.00 94.62 88 ILE A CA 1
ATOM 668 C C . ILE A 1 88 ? -13.966 -6.250 -10.557 1.00 94.62 88 ILE A C 1
ATOM 670 O O . ILE A 1 88 ? -14.253 -7.435 -10.681 1.00 94.62 88 ILE A O 1
ATOM 674 N N . CYS A 1 89 ? -13.847 -5.665 -9.367 1.00 95.62 89 CYS A N 1
ATOM 675 C CA . CYS A 1 89 ? -13.924 -6.371 -8.090 1.00 95.62 89 CYS A CA 1
ATOM 676 C C . CYS A 1 89 ? -15.308 -6.264 -7.430 1.00 95.62 89 CYS A C 1
ATOM 678 O O . CYS A 1 89 ? -15.422 -6.380 -6.210 1.00 95.62 89 CYS A O 1
ATOM 680 N N . ARG A 1 90 ? -16.371 -6.007 -8.202 1.00 93.81 90 ARG A N 1
ATOM 681 C CA . ARG A 1 90 ? -17.724 -5.861 -7.651 1.00 93.81 90 ARG A CA 1
ATOM 682 C C . ARG A 1 90 ? -18.127 -7.121 -6.876 1.00 93.81 90 ARG A C 1
ATOM 684 O O . ARG A 1 90 ? -18.082 -8.221 -7.413 1.00 93.81 90 ARG A O 1
ATOM 691 N N . GLY A 1 91 ? -18.563 -6.937 -5.629 1.00 92.75 91 GLY A N 1
ATOM 692 C CA . GLY A 1 91 ? -18.962 -8.034 -4.739 1.00 92.75 91 GLY A CA 1
ATOM 693 C C . GLY A 1 91 ? -17.803 -8.719 -4.005 1.00 92.75 91 GLY A C 1
ATOM 694 O O . GLY A 1 91 ? -18.053 -9.610 -3.199 1.00 92.75 91 GLY A O 1
ATOM 695 N N . LEU A 1 92 ? -16.556 -8.299 -4.238 1.00 96.31 92 LEU A N 1
ATOM 696 C CA . LEU A 1 92 ? -15.382 -8.758 -3.494 1.00 96.31 92 LEU A CA 1
ATOM 697 C C . LEU A 1 92 ? -15.002 -7.736 -2.407 1.00 96.31 92 LEU A C 1
ATOM 699 O O . LEU A 1 92 ? -15.280 -6.544 -2.571 1.00 96.31 92 LEU A O 1
ATOM 703 N N . PRO A 1 93 ? -14.340 -8.158 -1.313 1.00 96.75 93 PRO A N 1
ATOM 704 C CA . PRO A 1 93 ? -13.783 -7.224 -0.338 1.00 96.75 93 PRO A CA 1
ATOM 705 C C . PRO A 1 93 ? -12.746 -6.309 -1.002 1.00 96.75 93 PRO A C 1
ATOM 707 O O . PRO A 1 93 ? -11.802 -6.795 -1.632 1.00 96.75 93 PRO A O 1
ATOM 710 N N . LEU A 1 94 ? -12.930 -4.992 -0.877 1.00 97.69 94 LEU A N 1
ATOM 711 C CA . LEU A 1 94 ? -12.145 -3.996 -1.605 1.00 97.69 94 LEU A CA 1
ATOM 712 C C . LEU A 1 94 ? -11.773 -2.817 -0.696 1.00 97.69 94 LEU A C 1
ATOM 714 O O . LEU A 1 94 ? -12.641 -2.216 -0.063 1.00 97.69 94 LEU A O 1
ATOM 718 N N . THR A 1 95 ? -10.493 -2.460 -0.662 1.00 98.19 95 THR A N 1
ATOM 719 C CA . THR A 1 95 ? -9.962 -1.255 -0.007 1.00 98.19 95 THR A CA 1
ATOM 720 C C . THR A 1 95 ? -9.501 -0.236 -1.048 1.00 98.19 95 THR A C 1
ATOM 722 O O . THR A 1 95 ? -9.319 -0.566 -2.220 1.00 98.19 95 THR A O 1
ATOM 725 N N . GLY A 1 96 ? -9.348 1.024 -0.646 1.00 97.81 96 GLY A N 1
ATOM 726 C CA . GLY A 1 96 ? -8.838 2.100 -1.491 1.00 97.81 96 GLY A CA 1
ATOM 727 C C . GLY A 1 96 ? -7.375 2.393 -1.206 1.00 97.81 96 GLY A C 1
ATOM 728 O O . GLY A 1 96 ? -7.047 2.798 -0.094 1.00 97.81 96 GLY A O 1
ATOM 729 N N . GLY A 1 97 ? -6.525 2.214 -2.214 1.00 96.81 97 GLY A N 1
ATOM 730 C CA . GLY A 1 97 ? -5.093 2.480 -2.140 1.00 96.81 97 GLY A CA 1
ATOM 731 C C . GLY A 1 97 ? -4.708 3.869 -2.643 1.00 96.81 97 GLY A C 1
ATOM 732 O O . GLY A 1 97 ? -5.545 4.714 -2.974 1.00 96.81 97 GLY A O 1
ATOM 733 N N . LEU A 1 98 ? -3.398 4.080 -2.763 1.00 93.25 98 LEU A N 1
ATOM 734 C CA . LEU A 1 98 ? -2.792 5.364 -3.122 1.00 93.25 98 LEU A CA 1
ATOM 735 C C . LEU A 1 98 ? -3.275 5.914 -4.477 1.00 93.25 98 LEU A C 1
ATOM 737 O O . LEU A 1 98 ? -3.358 7.121 -4.679 1.00 93.25 98 LEU A O 1
ATOM 741 N N . GLY A 1 99 ? -3.596 5.042 -5.434 1.00 93.81 99 GLY A N 1
ATOM 742 C CA . GLY A 1 99 ? -3.982 5.444 -6.786 1.00 93.81 99 GLY A CA 1
ATOM 743 C C . GLY A 1 99 ? -5.348 6.130 -6.906 1.00 93.81 99 GLY A C 1
ATOM 744 O O . GLY A 1 99 ? -5.612 6.736 -7.942 1.00 93.81 99 GLY A O 1
ATOM 745 N N . LEU A 1 100 ? -6.200 6.078 -5.875 1.00 95.19 100 LEU A N 1
ATOM 746 C CA . LEU A 1 100 ? -7.519 6.731 -5.891 1.00 95.19 100 LEU A CA 1
ATOM 747 C C . LEU A 1 100 ? -7.477 8.237 -5.602 1.00 95.19 100 LEU A C 1
ATOM 749 O O . LEU A 1 100 ? -8.507 8.899 -5.739 1.00 95.19 100 LEU A O 1
ATOM 753 N N . ASN A 1 101 ? -6.305 8.767 -5.238 1.00 93.69 101 ASN A N 1
ATOM 754 C CA . ASN A 1 101 ? -6.060 10.180 -4.949 1.00 93.69 101 ASN A CA 1
ATOM 755 C C . ASN A 1 101 ? -7.054 10.787 -3.947 1.00 93.69 101 ASN A C 1
ATOM 757 O O . ASN A 1 101 ? -7.640 11.843 -4.190 1.00 93.69 101 ASN A O 1
ATOM 761 N N . LEU A 1 102 ? -7.280 10.100 -2.825 1.00 95.62 102 LEU A N 1
ATOM 762 C CA . LEU A 1 102 ? -8.234 10.557 -1.828 1.00 95.62 102 LEU A CA 1
ATOM 763 C C . LEU A 1 102 ? -7.681 11.737 -1.015 1.00 95.62 102 LEU A C 1
ATOM 765 O O . LEU A 1 102 ? -6.789 11.559 -0.187 1.00 95.62 102 LEU A O 1
ATOM 769 N N . THR A 1 103 ? -8.257 12.923 -1.224 1.00 95.06 103 THR A N 1
ATOM 770 C CA . THR A 1 103 ? -7.817 14.170 -0.572 1.00 95.06 103 THR A CA 1
ATOM 771 C C . THR A 1 103 ? -8.918 14.949 0.146 1.00 95.06 103 THR A C 1
ATOM 773 O O . THR A 1 103 ? -8.637 15.971 0.760 1.00 95.06 103 THR A O 1
ATOM 776 N N . ASN A 1 104 ? -10.180 14.518 0.062 1.00 95.44 104 ASN A N 1
ATOM 777 C CA . ASN A 1 104 ? -11.310 15.282 0.593 1.00 95.44 104 ASN A CA 1
ATOM 778 C C . ASN A 1 104 ? -12.454 14.367 1.075 1.00 95.44 104 ASN A C 1
ATOM 780 O O . ASN A 1 104 ? -12.583 13.235 0.593 1.00 95.44 104 ASN A O 1
ATOM 784 N N . PRO A 1 105 ? -13.311 14.851 1.994 1.00 96.62 105 PRO A N 1
ATOM 785 C CA . PRO A 1 105 ? -14.379 14.045 2.586 1.00 96.62 105 PRO A CA 1
ATOM 786 C C . PRO A 1 105 ? -15.465 13.620 1.590 1.00 96.62 105 PRO A C 1
ATOM 788 O O . PRO A 1 105 ? -16.007 12.525 1.724 1.00 96.62 105 PRO A O 1
ATOM 791 N N . LEU A 1 106 ? -15.760 14.426 0.561 1.00 96.94 106 LEU A N 1
ATOM 792 C CA . LEU A 1 106 ? -16.770 14.073 -0.446 1.00 96.94 106 LEU A CA 1
ATOM 793 C C . LEU A 1 106 ? -16.338 12.845 -1.254 1.00 96.94 106 LEU A C 1
ATOM 795 O O . LEU A 1 106 ? -17.106 11.899 -1.408 1.00 96.94 106 LEU A O 1
ATOM 799 N N . ALA A 1 107 ? -15.087 12.826 -1.718 1.00 96.44 107 ALA A N 1
ATOM 800 C CA . ALA A 1 107 ? -14.520 11.674 -2.408 1.00 96.44 107 ALA A CA 1
ATOM 801 C C . ALA A 1 107 ? -14.470 10.435 -1.499 1.00 96.44 107 ALA A C 1
ATOM 803 O O . ALA A 1 107 ? -14.782 9.336 -1.955 1.00 96.44 107 ALA A O 1
ATOM 804 N N . ALA A 1 108 ? -14.134 10.603 -0.213 1.00 97.62 108 ALA A N 1
ATOM 805 C CA . ALA A 1 108 ? -14.125 9.500 0.750 1.00 97.62 108 ALA A CA 1
ATOM 806 C C . ALA A 1 108 ? -15.511 8.864 0.884 1.00 97.62 108 ALA A C 1
ATOM 808 O O . ALA A 1 108 ? -15.633 7.640 0.831 1.00 97.62 108 ALA A O 1
ATOM 809 N N . GLN A 1 109 ? -16.551 9.693 1.012 1.00 98.12 109 GLN A N 1
ATOM 810 C CA . GLN A 1 109 ? -17.925 9.222 1.133 1.00 98.12 109 GLN A CA 1
ATOM 811 C C . GLN A 1 109 ? -18.384 8.495 -0.136 1.00 98.12 109 GLN A C 1
ATOM 813 O O . GLN A 1 109 ? -18.897 7.383 -0.044 1.00 98.12 109 GLN A O 1
ATOM 818 N N . VAL A 1 110 ? -18.101 9.048 -1.323 1.00 97.25 110 VAL A N 1
ATOM 819 C CA . VAL A 1 110 ? -18.412 8.388 -2.604 1.00 97.25 110 VAL A CA 1
ATOM 820 C C . VAL A 1 110 ? -17.755 7.011 -2.689 1.00 97.25 110 VAL A C 1
ATOM 822 O O . VAL A 1 110 ? -18.402 6.034 -3.058 1.00 97.25 110 VAL A O 1
ATOM 825 N N . TYR A 1 111 ? -16.477 6.892 -2.328 1.00 97.31 111 TYR A N 1
ATOM 826 C CA . TYR A 1 111 ? -15.795 5.601 -2.357 1.00 97.31 111 TYR A CA 1
ATOM 827 C C . TYR A 1 111 ? -16.341 4.604 -1.326 1.00 97.31 111 TYR A C 1
ATOM 829 O O . TYR A 1 111 ? -16.433 3.410 -1.627 1.00 97.31 111 TYR A O 1
ATOM 837 N N . ALA A 1 112 ? -16.727 5.073 -0.138 1.00 97.06 112 ALA A N 1
ATOM 838 C CA . ALA A 1 112 ? -17.398 4.247 0.858 1.00 97.06 112 ALA A CA 1
ATOM 839 C C . ALA A 1 112 ? -18.724 3.696 0.311 1.00 97.06 112 ALA A C 1
ATOM 841 O O . ALA A 1 112 ? -18.925 2.476 0.324 1.00 97.06 112 ALA A O 1
ATOM 842 N N . ASP A 1 113 ? -19.572 4.563 -0.249 1.00 96.06 113 ASP A N 1
ATOM 843 C CA . ASP A 1 113 ? -20.864 4.210 -0.854 1.00 96.06 113 ASP A CA 1
ATOM 844 C C . ASP A 1 113 ? -20.709 3.224 -2.020 1.00 96.06 113 ASP A C 1
ATOM 846 O O . ASP A 1 113 ? -21.521 2.312 -2.184 1.00 96.06 113 ASP A O 1
ATOM 850 N N . LEU A 1 114 ? -19.619 3.339 -2.784 1.00 95.31 114 LEU A N 1
ATOM 851 C CA . LEU A 1 114 ? -19.276 2.429 -3.881 1.00 95.31 114 LEU A CA 1
ATOM 852 C C . LEU A 1 114 ? -18.731 1.066 -3.434 1.00 95.31 114 LEU A C 1
ATOM 854 O O . LEU A 1 114 ? -18.475 0.211 -4.284 1.00 95.31 114 LEU A O 1
ATOM 858 N N . GLY A 1 115 ? -18.566 0.829 -2.134 1.00 94.94 115 GLY A N 1
ATOM 859 C CA . GLY A 1 115 ? -18.239 -0.496 -1.616 1.00 94.94 115 GLY A CA 1
ATOM 860 C C . GLY A 1 115 ? -16.919 -0.595 -0.858 1.00 94.94 115 GLY A C 1
ATOM 861 O O . GLY A 1 115 ? -16.705 -1.626 -0.216 1.00 94.94 115 GLY A O 1
ATOM 862 N N . LEU A 1 116 ? -16.078 0.445 -0.832 1.00 97.38 116 LEU A N 1
ATOM 863 C CA . LEU A 1 116 ? -14.770 0.349 -0.176 1.00 97.38 116 LEU A CA 1
ATOM 864 C C . LEU A 1 116 ? -14.895 0.202 1.346 1.00 97.38 116 LEU A C 1
ATOM 866 O O . LEU A 1 116 ? -15.685 0.890 1.989 1.00 97.38 116 LEU A O 1
ATOM 870 N N . SER A 1 117 ? -14.133 -0.735 1.913 1.00 96.56 117 SER A N 1
ATOM 871 C CA . SER A 1 117 ? -14.158 -1.072 3.343 1.00 96.56 117 SER A CA 1
ATOM 872 C C . SER A 1 117 ? -13.049 -0.412 4.159 1.00 96.56 117 SER A C 1
ATOM 874 O O . SER A 1 117 ? -13.069 -0.517 5.378 1.00 96.56 117 SER A O 1
ATOM 876 N N . ALA A 1 118 ? -12.081 0.226 3.504 1.00 98.00 118 ALA A N 1
ATOM 877 C CA . ALA A 1 118 ? -11.053 1.069 4.109 1.00 98.00 118 ALA A CA 1
ATOM 878 C C . ALA A 1 118 ? -10.463 1.984 3.028 1.00 98.00 118 ALA A C 1
ATOM 880 O O . ALA A 1 118 ? -10.490 1.623 1.847 1.00 98.00 118 ALA A O 1
ATOM 881 N N . LEU A 1 119 ? -9.938 3.147 3.412 1.00 97.94 119 LEU A N 1
ATOM 882 C CA . LEU A 1 119 ? -9.478 4.175 2.474 1.00 97.94 119 LEU A CA 1
ATOM 883 C C . LEU A 1 119 ? -8.136 4.778 2.895 1.00 97.94 119 LEU A C 1
ATOM 885 O O . LEU A 1 119 ? -7.996 5.211 4.035 1.00 97.94 119 LEU A O 1
ATOM 889 N N . LEU A 1 120 ? -7.169 4.849 1.981 1.00 97.81 120 LEU A N 1
ATOM 890 C CA . LEU A 1 120 ? -5.889 5.516 2.212 1.00 97.81 120 LEU A CA 1
ATOM 891 C C . LEU A 1 120 ? -5.977 6.998 1.824 1.00 97.81 120 LEU A C 1
ATOM 893 O O . LEU A 1 120 ? -6.171 7.327 0.654 1.00 97.81 120 LEU A O 1
ATOM 897 N N . ILE A 1 121 ? -5.811 7.887 2.802 1.00 97.06 121 ILE A N 1
ATOM 898 C CA . ILE A 1 121 ? -5.713 9.331 2.587 1.00 97.06 121 ILE A CA 1
ATOM 899 C C . ILE A 1 121 ? -4.310 9.663 2.075 1.00 97.06 121 ILE A C 1
ATOM 901 O O . ILE A 1 121 ? -3.302 9.133 2.555 1.00 97.06 121 ILE A O 1
ATOM 905 N N . LEU A 1 122 ? -4.254 10.546 1.082 1.00 93.25 122 LEU A N 1
ATOM 906 C CA . LEU A 1 122 ? -3.009 10.978 0.474 1.00 93.25 122 LEU A CA 1
ATOM 907 C C . LEU A 1 122 ? -2.152 11.862 1.414 1.00 93.25 122 LEU A C 1
ATOM 909 O O . LEU A 1 122 ? -2.690 12.673 2.170 1.00 93.25 122 LEU A O 1
ATOM 913 N N . PRO A 1 123 ? -0.812 11.753 1.342 1.00 90.81 123 PRO A N 1
ATOM 914 C CA . PRO A 1 123 ? 0.141 12.505 2.171 1.00 90.81 123 PRO A CA 1
ATOM 915 C C . PRO A 1 123 ? 0.232 14.012 1.864 1.00 90.81 123 PRO A C 1
ATOM 917 O O . PRO A 1 123 ? 1.022 14.731 2.487 1.00 90.81 123 PRO A O 1
ATOM 920 N N . GLU A 1 124 ? -0.551 14.486 0.899 1.00 90.50 124 GLU A N 1
ATOM 921 C CA . GLU A 1 124 ? -0.794 15.887 0.577 1.00 90.50 124 GLU A CA 1
ATOM 922 C C . GLU A 1 124 ? -1.786 16.561 1.541 1.00 90.50 124 GLU A C 1
ATOM 924 O O . GLU A 1 124 ? -1.736 17.779 1.704 1.00 90.50 124 GLU A O 1
ATOM 929 N N . VAL A 1 125 ? -2.656 15.785 2.198 1.00 93.62 125 VAL A N 1
ATOM 930 C CA . VAL A 1 125 ? -3.700 16.303 3.096 1.00 93.62 125 VAL A CA 1
ATOM 931 C C . VAL A 1 125 ? -3.103 16.656 4.452 1.00 93.62 125 VAL A C 1
ATOM 933 O O . VAL A 1 125 ? -2.380 15.855 5.051 1.00 93.62 125 VAL A O 1
ATOM 936 N N . LYS A 1 126 ? -3.413 17.848 4.966 1.00 94.06 126 LYS A N 1
ATOM 937 C CA . LYS A 1 126 ? -2.942 18.271 6.284 1.00 94.06 126 LYS A CA 1
ATOM 938 C C . LYS A 1 126 ? -3.660 17.487 7.387 1.00 94.06 126 LYS A C 1
ATOM 940 O O . LYS A 1 126 ? -4.851 17.217 7.284 1.00 94.06 126 LYS A O 1
ATOM 945 N N . ASP A 1 127 ? -2.970 17.182 8.480 1.00 92.81 127 ASP A N 1
ATOM 946 C CA . ASP A 1 127 ? -3.500 16.463 9.645 1.00 92.81 127 ASP A CA 1
ATOM 947 C C . ASP A 1 127 ? -4.849 17.010 10.148 1.00 92.81 127 ASP A C 1
ATOM 949 O O . ASP A 1 127 ? -5.784 16.244 10.380 1.00 92.81 127 ASP A O 1
ATOM 953 N N . SER A 1 128 ? -4.992 18.334 10.233 1.00 91.88 128 SER A N 1
ATOM 954 C CA . SER A 1 128 ? -6.245 18.992 10.618 1.00 91.88 128 SER A CA 1
ATOM 955 C C . SER A 1 128 ? -7.404 18.724 9.652 1.00 91.88 128 SER A C 1
ATOM 957 O O . SER A 1 128 ? -8.551 18.684 10.079 1.00 91.88 128 SER A O 1
ATOM 959 N N . GLU A 1 129 ? -7.121 18.543 8.361 1.00 93.81 129 GLU A N 1
ATOM 960 C CA . GLU A 1 129 ? -8.122 18.240 7.328 1.00 93.81 129 GLU A CA 1
ATOM 961 C C . GLU A 1 129 ? -8.441 16.744 7.283 1.00 93.81 129 GLU A C 1
ATOM 963 O O . GLU A 1 129 ? -9.590 16.365 7.065 1.00 93.81 129 GLU A O 1
ATOM 968 N N . MET A 1 130 ? -7.449 15.886 7.550 1.00 95.31 130 MET A N 1
ATOM 969 C CA . MET A 1 130 ? -7.642 14.438 7.659 1.00 95.31 130 MET A CA 1
ATOM 970 C C . MET A 1 130 ? -8.687 14.092 8.722 1.00 95.31 130 MET A C 1
ATOM 972 O O . MET A 1 130 ? -9.513 13.214 8.491 1.00 95.31 130 MET A O 1
ATOM 976 N N . ALA A 1 131 ? -8.711 14.823 9.843 1.00 92.94 131 ALA A N 1
ATOM 977 C CA . ALA A 1 131 ? -9.711 14.647 10.899 1.00 92.94 131 ALA A CA 1
ATOM 978 C C . ALA A 1 131 ? -11.159 14.869 10.416 1.00 92.94 131 ALA A C 1
ATOM 980 O O . ALA A 1 131 ? -12.096 14.346 11.015 1.00 92.94 131 ALA A O 1
ATOM 981 N N . CYS A 1 132 ? -11.355 15.630 9.335 1.00 95.12 132 CYS A N 1
ATOM 982 C CA . CYS A 1 132 ? -12.664 15.856 8.723 1.00 95.12 132 CYS A CA 1
ATOM 983 C C . CYS A 1 132 ? -13.049 14.766 7.707 1.00 95.12 132 CYS A C 1
ATOM 985 O O . CYS A 1 132 ? -14.187 14.746 7.235 1.00 95.12 132 CYS A O 1
ATOM 987 N N . ILE A 1 133 ? -12.134 13.859 7.353 1.00 96.94 133 ILE A N 1
ATOM 988 C CA . ILE A 1 133 ? -12.380 12.744 6.436 1.00 96.94 133 ILE A CA 1
ATOM 989 C C . ILE A 1 133 ? -12.869 11.542 7.252 1.00 96.94 133 ILE A C 1
ATOM 991 O O . ILE A 1 133 ? -12.106 10.648 7.604 1.00 96.94 133 ILE A O 1
ATOM 995 N N . ALA A 1 134 ? -14.170 11.530 7.541 1.00 95.88 134 ALA A N 1
ATOM 996 C CA . ALA A 1 134 ? -14.832 10.494 8.336 1.00 95.88 134 ALA A CA 1
ATOM 997 C C . ALA A 1 134 ? -15.997 9.844 7.558 1.00 95.88 134 ALA A C 1
ATOM 999 O O . ALA A 1 134 ? -17.165 10.070 7.884 1.00 95.88 134 ALA A O 1
ATOM 1000 N N . PRO A 1 135 ? -15.711 9.078 6.489 1.00 97.56 135 PRO A N 1
ATOM 1001 C CA . PRO A 1 135 ? -16.743 8.425 5.693 1.00 97.56 135 PRO A CA 1
ATOM 1002 C C . PRO A 1 135 ? -17.476 7.349 6.501 1.00 97.56 135 PRO A C 1
ATOM 1004 O O . PRO A 1 135 ? -16.886 6.657 7.335 1.00 97.56 135 PRO A O 1
ATOM 1007 N N . ALA A 1 136 ? -18.760 7.155 6.212 1.00 97.12 136 ALA A N 1
ATOM 1008 C CA . ALA A 1 136 ? -19.566 6.118 6.843 1.00 97.12 136 ALA A CA 1
ATOM 1009 C C . ALA A 1 136 ? -20.475 5.429 5.826 1.00 97.12 136 ALA A C 1
ATOM 1011 O O . ALA A 1 136 ? -21.026 6.067 4.935 1.00 97.12 136 ALA A O 1
ATOM 1012 N N . ARG A 1 137 ? -20.692 4.123 5.986 1.00 95.94 137 ARG A N 1
ATOM 1013 C CA . ARG A 1 137 ? -21.634 3.356 5.164 1.00 95.94 137 ARG A CA 1
ATOM 1014 C C . ARG A 1 137 ? -22.578 2.561 6.048 1.00 95.94 137 ARG A C 1
ATOM 1016 O O . ARG A 1 137 ? -22.139 1.807 6.913 1.00 95.94 137 ARG A O 1
ATOM 1023 N N . GLY A 1 138 ? -23.883 2.716 5.823 1.00 92.38 138 GLY A N 1
ATOM 1024 C CA . GLY A 1 138 ? -24.905 2.024 6.617 1.00 92.38 138 GLY A CA 1
ATOM 1025 C C . GLY A 1 138 ? -24.817 2.350 8.113 1.00 92.38 138 G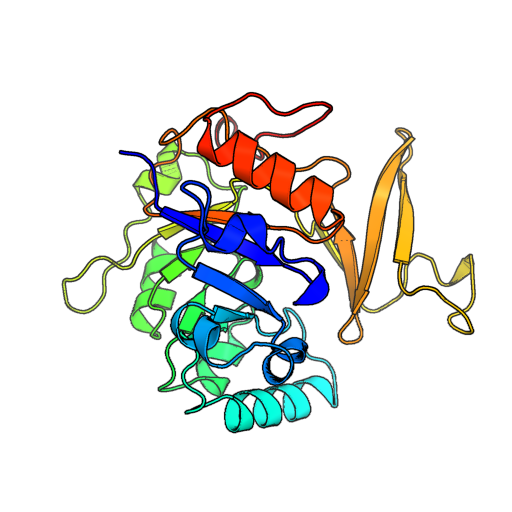LY A C 1
ATOM 1026 O O . GLY A 1 138 ? -24.956 1.457 8.944 1.00 92.38 138 GLY A O 1
ATOM 1027 N N . GLY A 1 139 ? -24.497 3.604 8.452 1.00 92.56 139 GLY A N 1
ATOM 1028 C CA . GLY A 1 139 ? -24.339 4.066 9.836 1.00 92.56 139 GLY A CA 1
ATOM 1029 C C . GLY A 1 139 ? -23.057 3.602 10.537 1.00 92.56 139 GLY A C 1
ATOM 1030 O O . GLY A 1 139 ? -22.902 3.857 11.728 1.00 92.56 139 GLY A O 1
ATOM 1031 N N . ARG A 1 140 ? -22.137 2.926 9.835 1.00 95.62 140 ARG A N 1
ATOM 1032 C CA . ARG A 1 140 ? -20.852 2.471 10.387 1.00 95.62 140 ARG A CA 1
ATOM 1033 C C . ARG A 1 140 ? -19.686 3.257 9.779 1.00 95.62 140 ARG A C 1
ATOM 1035 O O . ARG A 1 140 ? -19.665 3.396 8.554 1.00 95.62 140 ARG A O 1
ATOM 1042 N N . PRO A 1 141 ? -18.721 3.732 10.588 1.00 96.56 141 PRO A N 1
ATOM 1043 C CA . PRO A 1 141 ? -17.503 4.355 10.075 1.00 96.56 141 PRO A CA 1
ATOM 1044 C C . PRO A 1 141 ? -16.734 3.420 9.137 1.00 96.56 141 PRO A C 1
ATOM 1046 O O . PRO A 1 141 ? -16.641 2.216 9.392 1.00 96.56 141 PRO A O 1
ATOM 1049 N N . VAL A 1 142 ? -16.181 3.976 8.061 1.00 97.94 142 VAL A N 1
ATOM 1050 C CA . VAL A 1 142 ? -15.246 3.284 7.168 1.00 97.94 142 VAL A CA 1
ATOM 1051 C C . VAL A 1 142 ? -13.823 3.710 7.545 1.00 97.94 142 VAL A C 1
ATOM 1053 O O . VAL A 1 142 ? -13.529 4.901 7.453 1.00 97.94 142 VAL A O 1
ATOM 1056 N N . PRO A 1 143 ? -12.942 2.771 7.945 1.00 97.44 143 PRO A N 1
ATOM 1057 C CA . PRO A 1 143 ? -11.599 3.098 8.402 1.00 97.44 143 PRO A CA 1
ATOM 1058 C C . PRO A 1 143 ? -10.783 3.907 7.394 1.00 97.44 143 PRO A C 1
ATOM 1060 O O . PRO A 1 143 ? -10.698 3.547 6.211 1.00 97.44 143 PRO A O 1
ATOM 1063 N N . THR A 1 144 ? -10.116 4.950 7.875 1.00 98.00 144 THR A N 1
ATOM 1064 C CA . THR A 1 144 ? -9.160 5.733 7.092 1.00 98.00 144 THR A CA 1
ATOM 1065 C C . THR A 1 144 ? -7.733 5.434 7.520 1.00 98.00 144 THR A C 1
ATOM 1067 O O . THR A 1 144 ? -7.452 5.111 8.674 1.00 98.00 144 THR A O 1
ATOM 1070 N N . GLY A 1 145 ? -6.814 5.500 6.564 1.00 97.38 145 GLY A N 1
ATOM 1071 C CA . GLY A 1 145 ? -5.400 5.272 6.802 1.00 97.38 145 GLY A CA 1
ATOM 1072 C C . GLY A 1 145 ? -4.526 6.366 6.225 1.00 97.38 145 GLY A C 1
ATOM 1073 O O . GLY A 1 145 ? -4.965 7.161 5.396 1.00 97.38 145 GLY A O 1
ATOM 1074 N N . ALA A 1 146 ? -3.262 6.374 6.635 1.00 96.94 146 ALA A N 1
ATOM 1075 C CA . ALA A 1 146 ? -2.248 7.283 6.114 1.00 96.94 146 ALA A CA 1
ATOM 1076 C C . ALA A 1 146 ? -0.936 6.552 5.836 1.00 96.94 146 ALA A C 1
ATOM 1078 O O . ALA A 1 146 ? -0.581 5.600 6.535 1.00 96.94 146 ALA A O 1
ATOM 1079 N N . LEU A 1 147 ? -0.164 7.025 4.858 1.00 96.38 147 LEU A N 1
ATOM 1080 C CA . LEU A 1 147 ? 1.213 6.565 4.690 1.00 96.38 147 LEU A CA 1
ATOM 1081 C C . LEU A 1 147 ? 2.053 7.008 5.892 1.00 96.38 147 LEU A C 1
ATOM 1083 O O . LEU A 1 147 ? 2.147 8.202 6.177 1.00 96.38 147 LEU A O 1
ATOM 1087 N N . VAL A 1 148 ? 2.693 6.052 6.565 1.00 96.31 148 VAL A N 1
ATOM 1088 C CA . VAL A 1 148 ? 3.610 6.305 7.690 1.00 96.31 148 VAL A CA 1
ATOM 1089 C C . VAL A 1 148 ? 5.063 6.021 7.340 1.00 96.31 148 VAL A C 1
ATOM 1091 O O . VAL A 1 148 ? 5.960 6.506 8.028 1.00 96.31 148 VAL A O 1
ATOM 1094 N N . TYR A 1 149 ? 5.304 5.262 6.272 1.00 97.00 149 TYR A N 1
ATOM 1095 C CA . TYR A 1 149 ? 6.632 5.049 5.723 1.00 97.00 149 TYR A CA 1
ATOM 1096 C C . TYR A 1 149 ? 6.584 4.776 4.220 1.00 97.00 149 TYR A C 1
ATOM 1098 O O . TYR A 1 149 ? 5.622 4.183 3.734 1.00 97.00 149 TYR A O 1
ATOM 1106 N N . GLY A 1 150 ? 7.649 5.148 3.514 1.00 96.12 150 GLY A N 1
ATOM 1107 C CA . GLY A 1 150 ? 7.959 4.620 2.189 1.00 96.12 150 GLY A CA 1
ATOM 1108 C C . GLY A 1 150 ? 8.351 5.690 1.184 1.00 96.12 150 GLY A C 1
ATOM 1109 O O . GLY A 1 150 ? 8.046 6.878 1.337 1.00 96.12 150 GLY A O 1
ATOM 1110 N N . HIS A 1 151 ? 9.017 5.263 0.117 1.00 94.44 151 HIS A N 1
ATOM 1111 C CA . HIS A 1 151 ? 9.261 6.120 -1.035 1.00 94.44 151 HIS A CA 1
ATOM 1112 C C . HIS A 1 151 ? 7.970 6.265 -1.839 1.00 94.44 151 HIS A C 1
ATOM 1114 O O . HIS A 1 151 ? 7.500 5.328 -2.477 1.00 94.44 151 HIS A O 1
ATOM 1120 N N . MET A 1 152 ? 7.382 7.456 -1.807 1.00 89.44 152 MET A N 1
ATOM 1121 C CA . MET A 1 152 ? 6.115 7.710 -2.484 1.00 89.44 152 MET A CA 1
ATOM 1122 C C . MET A 1 152 ? 6.289 7.673 -4.012 1.00 89.44 152 MET A C 1
ATOM 1124 O O . MET A 1 152 ? 7.234 8.285 -4.526 1.00 89.44 152 MET A O 1
ATOM 1128 N N . PRO A 1 153 ? 5.407 6.985 -4.759 1.00 90.25 153 PRO A N 1
ATOM 1129 C CA . PRO A 1 153 ? 5.453 6.965 -6.216 1.00 90.25 153 PRO A CA 1
ATOM 1130 C C . PRO A 1 153 ? 4.985 8.310 -6.790 1.00 90.25 153 PRO A C 1
ATOM 1132 O O . PRO A 1 153 ? 3.787 8.564 -6.914 1.00 90.25 153 PRO A O 1
ATOM 1135 N N . LEU A 1 154 ? 5.956 9.145 -7.159 1.00 88.94 154 LEU A N 1
ATOM 1136 C CA . LEU A 1 154 ? 5.798 10.526 -7.613 1.00 88.94 154 LEU A CA 1
ATOM 1137 C C . LEU A 1 154 ? 5.179 10.632 -9.010 1.00 88.94 154 LEU A C 1
ATOM 1139 O O . LEU A 1 154 ? 4.341 11.491 -9.263 1.00 88.94 154 LEU A O 1
ATOM 1143 N N . MET A 1 155 ? 5.623 9.792 -9.943 1.00 91.19 155 MET A N 1
ATOM 1144 C CA . MET A 1 155 ? 5.189 9.870 -11.336 1.00 91.19 155 MET A CA 1
ATOM 1145 C C . MET A 1 155 ? 5.143 8.484 -11.962 1.00 91.19 155 MET A C 1
ATOM 1147 O O . MET A 1 155 ? 6.017 7.652 -11.725 1.00 91.19 155 MET A O 1
ATOM 1151 N N . LEU A 1 156 ? 4.130 8.256 -12.794 1.00 91.75 156 LEU A N 1
ATOM 1152 C CA . LEU A 1 156 ? 3.955 7.029 -13.556 1.00 91.75 156 LEU A CA 1
ATOM 1153 C C . LEU A 1 156 ? 3.999 7.361 -15.049 1.00 91.75 156 LEU A C 1
ATOM 1155 O O . LEU A 1 156 ? 3.196 8.153 -15.537 1.00 91.75 156 LEU A O 1
ATOM 1159 N N . THR A 1 157 ? 4.947 6.773 -15.777 1.00 91.38 157 THR A N 1
ATOM 1160 C CA . THR A 1 157 ? 5.177 7.059 -17.197 1.00 91.38 157 THR A CA 1
ATOM 1161 C C . THR A 1 157 ? 5.077 5.797 -18.046 1.00 91.38 157 THR A C 1
ATOM 1163 O O . THR A 1 157 ? 5.497 4.706 -17.655 1.00 91.38 157 THR A O 1
ATOM 1166 N N . ARG A 1 158 ? 4.531 5.934 -19.259 1.00 89.12 158 ARG A N 1
ATOM 1167 C CA . ARG A 1 158 ? 4.517 4.840 -20.242 1.00 89.12 158 ARG A CA 1
ATOM 1168 C C . ARG A 1 158 ? 5.858 4.733 -20.963 1.00 89.12 158 ARG A C 1
ATOM 1170 O O . ARG A 1 158 ? 6.415 3.641 -21.066 1.00 89.12 158 ARG A O 1
ATOM 1177 N N . ALA A 1 159 ? 6.391 5.863 -21.418 1.00 88.50 159 ALA A N 1
ATOM 1178 C CA . ALA A 1 159 ? 7.731 5.939 -21.985 1.00 88.50 159 ALA A CA 1
ATOM 1179 C C . ALA A 1 159 ? 8.780 5.880 -20.867 1.00 88.50 159 ALA A C 1
ATOM 1181 O O . ALA A 1 159 ? 8.631 6.532 -19.831 1.00 88.50 159 ALA A O 1
ATOM 1182 N N . CYS A 1 160 ? 9.833 5.086 -21.065 1.00 88.88 160 CYS A N 1
ATOM 1183 C CA . CYS A 1 160 ? 10.938 5.043 -20.115 1.00 88.88 160 CYS A CA 1
ATOM 1184 C C . CYS A 1 160 ? 11.757 6.339 -20.243 1.00 88.88 160 CYS A C 1
ATOM 1186 O O . CYS A 1 160 ? 12.304 6.574 -21.320 1.00 88.88 160 CYS A O 1
ATOM 1188 N N . PRO A 1 161 ? 11.911 7.150 -19.182 1.00 87.94 161 PRO A N 1
ATOM 1189 C CA . PRO A 1 161 ? 12.746 8.352 -19.239 1.00 87.94 161 PRO A CA 1
ATOM 1190 C C . PRO A 1 161 ? 14.234 8.024 -19.456 1.00 87.94 161 PRO A C 1
ATOM 1192 O O . PRO A 1 161 ? 14.992 8.872 -19.906 1.00 87.94 161 PRO A O 1
ATOM 1195 N N . LEU A 1 162 ? 14.646 6.778 -19.193 1.00 86.50 162 LEU A N 1
ATOM 1196 C CA . LEU A 1 162 ? 16.006 6.284 -19.425 1.00 86.50 162 LEU A CA 1
ATOM 1197 C C . LEU A 1 162 ? 16.197 5.659 -20.817 1.00 86.50 162 LEU A C 1
ATOM 1199 O O . LEU A 1 162 ? 17.283 5.166 -21.111 1.00 86.50 162 LEU A O 1
ATOM 1203 N N . HIS A 1 163 ? 15.167 5.649 -21.675 1.00 84.44 163 HIS A N 1
ATOM 1204 C CA . HIS A 1 163 ? 15.223 4.952 -22.966 1.00 84.44 163 HIS A CA 1
ATOM 1205 C C . HIS A 1 163 ? 16.343 5.462 -23.879 1.00 84.44 163 HIS A C 1
ATOM 1207 O O . HIS A 1 163 ? 16.973 4.674 -24.575 1.00 84.44 163 HIS A O 1
ATOM 1213 N N . ASN A 1 164 ? 16.608 6.768 -23.839 1.00 79.44 164 ASN A N 1
ATOM 1214 C CA . ASN A 1 164 ? 17.648 7.390 -24.657 1.00 79.44 164 ASN A CA 1
ATOM 1215 C C . ASN A 1 164 ? 19.065 7.147 -24.112 1.00 79.44 164 ASN A C 1
ATOM 1217 O O . ASN A 1 164 ? 20.033 7.432 -24.805 1.00 79.44 164 ASN A O 1
ATOM 1221 N N . LEU A 1 165 ? 19.194 6.649 -22.877 1.00 79.25 165 LEU A N 1
ATOM 1222 C CA . LEU A 1 165 ? 20.484 6.336 -22.259 1.00 79.25 165 LEU A CA 1
ATOM 1223 C C . LEU A 1 165 ? 20.854 4.866 -22.470 1.00 79.25 165 LEU A C 1
ATOM 1225 O O . LEU A 1 165 ? 22.013 4.553 -22.734 1.00 79.25 165 LEU A O 1
ATOM 1229 N N . HIS A 1 166 ? 19.872 3.963 -22.377 1.00 75.81 166 HIS A N 1
ATOM 1230 C CA . HIS A 1 166 ? 20.075 2.523 -22.528 1.00 75.81 166 HIS A CA 1
ATOM 1231 C C . HIS A 1 166 ? 18.859 1.850 -23.188 1.00 75.81 166 HIS A C 1
ATOM 1233 O O . HIS A 1 166 ? 17.704 2.214 -22.946 1.00 75.81 166 HIS A O 1
ATOM 1239 N N . GLY A 1 167 ? 19.114 0.806 -23.981 1.00 77.56 167 GLY A N 1
ATOM 1240 C CA . GLY A 1 167 ? 18.065 -0.046 -24.547 1.00 77.56 167 GLY A CA 1
ATOM 1241 C C . GLY A 1 167 ? 17.333 -0.889 -23.491 1.00 77.56 167 GLY A C 1
ATOM 1242 O O . GLY A 1 167 ? 17.775 -1.033 -22.353 1.00 77.56 167 GLY A O 1
ATOM 1243 N N . CYS A 1 168 ? 16.194 -1.483 -23.868 1.00 83.12 168 CYS A N 1
ATOM 1244 C CA . CYS A 1 168 ? 15.455 -2.395 -22.978 1.00 83.12 168 CYS A CA 1
ATOM 1245 C C . CYS A 1 168 ? 16.027 -3.824 -22.952 1.00 83.12 168 CYS A C 1
ATOM 1247 O O . CYS A 1 168 ? 15.746 -4.569 -22.013 1.00 83.12 168 CYS A O 1
ATOM 1249 N N . ALA A 1 169 ? 16.817 -4.213 -23.956 1.00 84.00 169 ALA A N 1
ATOM 1250 C CA . ALA A 1 169 ? 17.489 -5.508 -23.972 1.00 84.00 169 ALA A CA 1
ATOM 1251 C C . ALA A 1 169 ? 18.510 -5.575 -22.823 1.00 84.00 169 ALA A C 1
ATOM 1253 O O . ALA A 1 169 ? 19.376 -4.712 -22.719 1.00 84.00 169 ALA A O 1
ATOM 1254 N N . GLY A 1 170 ? 18.371 -6.561 -21.932 1.00 77.75 170 GLY A N 1
ATOM 1255 C CA . GLY A 1 170 ? 19.233 -6.704 -20.749 1.00 77.75 170 GLY A CA 1
ATOM 1256 C C . GLY A 1 170 ? 18.989 -5.677 -19.633 1.00 77.75 170 GLY A C 1
ATOM 1257 O O . GLY A 1 170 ? 19.756 -5.624 -18.676 1.00 77.75 170 GLY A O 1
ATOM 1258 N N . CYS A 1 171 ? 17.930 -4.862 -19.718 1.00 83.25 171 CYS A N 1
ATOM 1259 C CA . CYS A 1 171 ? 17.622 -3.870 -18.689 1.00 83.25 171 CYS A CA 1
ATOM 1260 C C . CYS A 1 171 ? 17.228 -4.556 -17.364 1.00 83.25 171 CYS A C 1
ATOM 1262 O O . CYS A 1 171 ? 16.296 -5.368 -17.359 1.00 83.25 171 CYS A O 1
ATOM 1264 N N . PRO A 1 172 ? 17.814 -4.165 -16.214 1.00 85.62 172 PRO A N 1
ATOM 1265 C CA . PRO A 1 172 ? 17.478 -4.743 -14.911 1.00 85.62 172 PRO A CA 1
ATOM 1266 C C . PRO A 1 172 ? 16.111 -4.274 -14.381 1.00 85.62 172 PRO A C 1
ATOM 1268 O O . PRO A 1 172 ? 15.765 -4.547 -13.237 1.00 85.62 172 PRO A O 1
ATOM 1271 N N . ARG A 1 173 ? 15.325 -3.548 -15.195 1.00 88.19 173 ARG A N 1
ATOM 1272 C CA . ARG A 1 173 ? 14.010 -2.976 -14.845 1.00 88.19 173 ARG A CA 1
ATOM 1273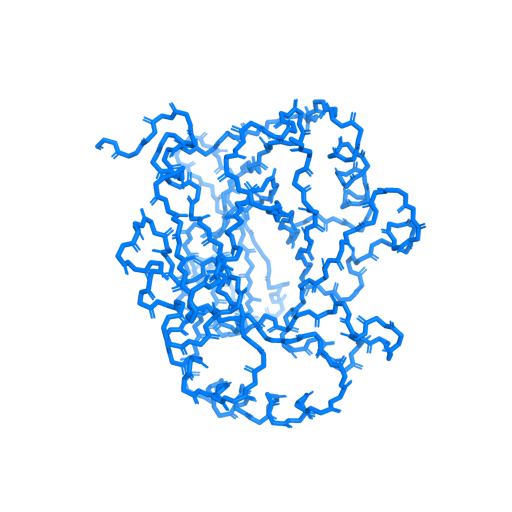 C C . ARG A 1 173 ? 14.044 -2.006 -13.658 1.00 88.19 173 ARG A C 1
ATOM 1275 O O . ARG A 1 173 ? 13.015 -1.707 -13.059 1.00 88.19 173 ARG A O 1
ATOM 1282 N N . GLN A 1 174 ? 15.216 -1.454 -13.384 1.00 90.38 174 GLN A N 1
ATOM 1283 C CA . GLN A 1 174 ? 15.468 -0.453 -12.359 1.00 90.38 174 GLN A CA 1
ATOM 1284 C C . GLN A 1 174 ? 16.416 0.616 -12.899 1.00 90.38 174 GLN A C 1
ATOM 1286 O O . GLN A 1 174 ? 17.211 0.349 -13.801 1.00 90.38 174 GLN A O 1
ATOM 1291 N N . GLY A 1 175 ? 16.339 1.820 -12.345 1.00 90.38 175 GLY A N 1
ATOM 1292 C CA . GLY A 1 175 ? 17.242 2.914 -12.684 1.00 90.38 175 GLY A CA 1
ATOM 1293 C C . GLY A 1 175 ? 17.132 4.072 -11.703 1.00 90.38 175 GLY A C 1
ATOM 1294 O O . GLY A 1 175 ? 16.401 3.988 -10.716 1.00 90.38 175 GLY A O 1
ATOM 1295 N N . VAL A 1 176 ? 17.871 5.145 -11.973 1.00 93.31 176 VAL A N 1
ATOM 1296 C CA . VAL A 1 176 ? 17.879 6.367 -11.162 1.00 93.31 176 VAL A CA 1
ATOM 1297 C C . VAL A 1 176 ? 17.908 7.573 -12.095 1.00 93.31 176 VAL A C 1
ATOM 1299 O O . VAL A 1 176 ? 18.708 7.613 -13.026 1.00 93.31 176 VAL A O 1
ATOM 1302 N N . LEU A 1 177 ? 17.039 8.549 -11.843 1.00 92.12 177 LEU A N 1
ATOM 1303 C CA . LEU A 1 177 ? 17.092 9.872 -12.461 1.00 92.12 177 LEU A CA 1
ATOM 1304 C C . LEU A 1 177 ? 17.768 10.844 -11.500 1.00 92.12 177 LEU A C 1
ATOM 1306 O O . LEU A 1 177 ? 17.519 10.791 -10.299 1.00 92.12 177 LEU A O 1
ATOM 1310 N N . THR A 1 178 ? 18.584 11.750 -12.022 1.00 92.19 178 THR A N 1
ATOM 1311 C CA . THR A 1 178 ? 19.234 12.789 -11.216 1.00 92.19 178 THR A CA 1
ATOM 1312 C C . THR A 1 178 ? 18.718 14.148 -11.660 1.00 92.19 178 THR A C 1
ATOM 1314 O O . THR A 1 178 ? 18.775 14.467 -12.847 1.00 92.19 178 THR A O 1
ATOM 1317 N N . ASP A 1 179 ? 18.189 14.941 -10.728 1.00 90.56 179 ASP A N 1
ATOM 1318 C CA . ASP A 1 179 ? 17.737 16.301 -11.026 1.00 90.56 179 ASP A CA 1
ATOM 1319 C C . ASP A 1 179 ? 18.897 17.318 -11.005 1.00 90.56 179 ASP A C 1
ATOM 1321 O O . ASP A 1 179 ? 20.033 17.010 -10.637 1.00 90.56 179 ASP A O 1
ATOM 1325 N N . ARG A 1 180 ? 18.604 18.578 -11.352 1.00 92.06 180 ARG A N 1
ATOM 1326 C CA . ARG A 1 180 ? 19.587 19.679 -11.322 1.00 92.06 180 ARG A CA 1
ATOM 1327 C C . ARG A 1 180 ? 20.170 19.978 -9.932 1.00 92.06 180 ARG A C 1
ATOM 1329 O O . ARG A 1 180 ? 21.184 20.657 -9.839 1.00 92.06 180 ARG A O 1
ATOM 1336 N N . LYS A 1 181 ? 19.515 19.526 -8.857 1.00 91.62 181 LYS A N 1
ATOM 1337 C CA . LYS A 1 181 ? 19.962 19.656 -7.461 1.00 91.62 181 LYS A CA 1
ATOM 1338 C C . LYS A 1 181 ? 20.684 18.389 -6.976 1.00 91.62 181 LYS A C 1
ATOM 1340 O O . LYS A 1 181 ? 20.852 18.215 -5.770 1.00 91.62 181 LYS A O 1
ATOM 1345 N N . ALA A 1 182 ? 21.084 17.506 -7.895 1.00 91.25 182 ALA A N 1
ATOM 1346 C CA . ALA A 1 182 ? 21.731 16.224 -7.630 1.00 91.25 182 ALA A CA 1
ATOM 1347 C C . ALA A 1 182 ? 20.900 15.246 -6.771 1.00 91.25 182 ALA A C 1
ATOM 1349 O O . ALA A 1 182 ? 21.441 14.289 -6.209 1.00 91.25 182 ALA A O 1
ATOM 1350 N N . LYS A 1 183 ? 19.579 15.443 -6.673 1.00 93.06 183 LYS A N 1
ATOM 1351 C CA . LYS A 1 183 ? 18.677 14.497 -6.009 1.00 93.06 183 LYS A CA 1
ATOM 1352 C C . LYS A 1 183 ? 18.432 13.298 -6.920 1.00 93.06 183 LYS A C 1
ATOM 1354 O O . LYS A 1 183 ? 18.173 13.453 -8.111 1.00 93.06 183 LYS A O 1
ATOM 1359 N N . LYS A 1 184 ? 18.521 12.102 -6.334 1.00 93.31 184 LYS A N 1
ATOM 1360 C CA . LYS A 1 184 ? 18.425 10.808 -7.019 1.00 93.31 184 LYS A CA 1
ATOM 1361 C C . LYS A 1 184 ? 17.026 10.224 -6.854 1.00 93.31 184 LYS A C 1
ATOM 1363 O O . LYS A 1 184 ? 16.658 9.847 -5.751 1.00 93.31 184 LYS A O 1
ATOM 1368 N N . PHE A 1 185 ? 16.273 10.134 -7.940 1.00 95.12 185 PHE A N 1
ATOM 1369 C CA . PHE A 1 185 ? 14.915 9.602 -7.992 1.00 95.12 185 PHE A CA 1
ATOM 1370 C C . PHE A 1 185 ? 14.947 8.160 -8.501 1.00 95.12 185 PHE A C 1
ATOM 1372 O O . PHE A 1 185 ? 15.266 7.931 -9.675 1.00 95.12 185 PHE A O 1
ATOM 1379 N N . PRO A 1 186 ? 14.642 7.173 -7.648 1.00 94.56 186 PRO A N 1
ATOM 1380 C CA . PRO A 1 186 ? 14.611 5.776 -8.046 1.00 94.56 186 PRO A CA 1
ATOM 1381 C C . PRO A 1 186 ? 13.499 5.526 -9.060 1.00 94.56 186 PRO A C 1
ATOM 1383 O O . PRO A 1 186 ? 12.401 6.067 -8.960 1.00 94.56 186 PRO A O 1
ATOM 1386 N N . LEU A 1 187 ? 13.781 4.668 -10.030 1.00 93.06 187 LEU A N 1
ATOM 1387 C CA . LEU A 1 187 ? 12.847 4.248 -11.062 1.00 93.06 187 LEU A CA 1
ATOM 1388 C C . LEU A 1 187 ? 12.693 2.729 -11.018 1.00 93.06 187 LEU A C 1
ATOM 1390 O O . LEU A 1 187 ? 13.688 2.002 -10.912 1.00 93.06 187 LEU A O 1
ATOM 1394 N N . ARG A 1 188 ? 11.454 2.242 -11.125 1.00 93.00 188 ARG A N 1
ATOM 1395 C CA . ARG A 1 188 ? 11.135 0.816 -11.300 1.00 93.00 188 ARG A CA 1
ATOM 1396 C C . ARG A 1 188 ? 10.214 0.614 -12.495 1.00 93.00 188 ARG A C 1
ATOM 1398 O O . ARG A 1 188 ? 9.281 1.385 -12.708 1.00 93.00 188 ARG A O 1
ATOM 1405 N N . CYS A 1 189 ? 10.488 -0.424 -13.277 1.00 89.44 189 CYS A N 1
ATOM 1406 C CA . CYS A 1 189 ? 9.685 -0.824 -14.426 1.00 89.44 189 CYS A CA 1
ATOM 1407 C C . CYS A 1 189 ? 8.822 -2.035 -14.049 1.00 89.44 189 CYS A C 1
ATOM 1409 O O . CYS A 1 189 ? 9.357 -3.094 -13.724 1.00 89.44 189 CYS A O 1
ATOM 1411 N N . GLY A 1 190 ? 7.503 -1.919 -14.183 1.00 85.12 190 GLY A N 1
ATOM 1412 C CA . GLY A 1 190 ? 6.556 -2.990 -13.871 1.00 85.12 190 GLY A CA 1
ATOM 1413 C C . GLY A 1 190 ? 5.204 -2.748 -14.534 1.00 85.12 190 GLY A C 1
ATOM 1414 O O . GLY A 1 190 ? 4.860 -1.609 -14.830 1.00 85.12 190 GLY A O 1
ATOM 1415 N N . GLY A 1 191 ? 4.452 -3.810 -14.842 1.00 78.81 191 GLY A N 1
ATOM 1416 C CA . GLY A 1 191 ? 3.081 -3.680 -15.367 1.00 78.81 191 GLY A CA 1
ATOM 1417 C C . GLY A 1 191 ? 2.939 -2.859 -16.661 1.00 78.81 191 GLY A C 1
ATOM 1418 O O . GLY A 1 191 ? 1.893 -2.269 -16.904 1.00 78.81 191 GLY A O 1
ATOM 1419 N N . GLY A 1 192 ? 3.995 -2.772 -17.480 1.00 82.06 192 GLY A N 1
ATOM 1420 C CA . GLY A 1 192 ? 4.006 -1.967 -18.710 1.00 82.06 192 GLY A CA 1
ATOM 1421 C C . GLY A 1 192 ? 4.262 -0.467 -18.506 1.00 82.06 192 GLY A C 1
ATOM 1422 O O . GLY A 1 192 ? 4.226 0.292 -19.476 1.00 82.06 192 GLY A O 1
ATOM 1423 N N . VAL A 1 193 ? 4.560 -0.037 -17.279 1.00 89.31 193 VAL A N 1
ATOM 1424 C CA . VAL A 1 193 ? 4.803 1.362 -16.905 1.00 89.31 193 VAL A CA 1
ATOM 1425 C C . VAL A 1 193 ? 6.108 1.509 -16.122 1.00 89.31 193 VAL A C 1
ATOM 1427 O O . VAL A 1 193 ? 6.762 0.528 -15.756 1.00 89.31 193 VAL A O 1
ATOM 1430 N N . ARG A 1 194 ? 6.537 2.756 -15.927 1.00 91.94 194 ARG A N 1
ATOM 1431 C CA . ARG A 1 194 ? 7.699 3.129 -15.124 1.00 91.94 194 ARG A CA 1
ATOM 1432 C C . ARG A 1 194 ? 7.226 4.029 -14.004 1.00 91.94 194 ARG A C 1
ATOM 1434 O O . ARG A 1 194 ? 6.597 5.049 -14.267 1.00 91.94 194 ARG A O 1
ATOM 1441 N N . THR A 1 195 ? 7.545 3.653 -12.779 1.00 93.88 195 THR A N 1
ATOM 1442 C CA . THR A 1 195 ? 7.241 4.454 -11.601 1.00 93.88 195 THR A CA 1
ATOM 1443 C C . THR A 1 195 ? 8.518 5.130 -11.139 1.00 93.88 195 THR A C 1
ATOM 1445 O O . THR A 1 195 ? 9.525 4.463 -10.894 1.00 93.88 195 THR A O 1
ATOM 1448 N N . ILE A 1 196 ? 8.474 6.454 -11.059 1.00 95.19 196 ILE A N 1
ATOM 1449 C CA . ILE A 1 196 ? 9.501 7.295 -10.455 1.00 95.19 196 ILE A CA 1
ATOM 1450 C C . ILE A 1 196 ? 9.084 7.526 -9.008 1.00 95.19 196 ILE A C 1
ATOM 1452 O O . ILE A 1 196 ? 7.952 7.933 -8.744 1.00 95.19 196 ILE A O 1
ATOM 1456 N N . TYR A 1 197 ? 9.995 7.274 -8.082 1.00 94.81 197 TYR A N 1
ATOM 1457 C CA . TYR A 1 197 ? 9.771 7.406 -6.652 1.00 94.81 197 TYR A CA 1
ATOM 1458 C C . TYR A 1 197 ? 10.478 8.637 -6.101 1.00 94.81 197 TYR A C 1
ATOM 1460 O O . TYR A 1 197 ? 11.503 9.075 -6.630 1.00 94.81 197 TYR A O 1
ATOM 1468 N N . ASN A 1 198 ? 9.938 9.178 -5.011 1.00 93.50 198 ASN A N 1
ATOM 1469 C CA . ASN A 1 198 ? 10.597 10.240 -4.267 1.00 93.50 198 ASN A CA 1
ATOM 1470 C C . ASN A 1 198 ? 11.996 9.806 -3.789 1.00 93.50 198 ASN A C 1
ATOM 1472 O O . ASN A 1 198 ? 12.205 8.633 -3.473 1.00 93.50 198 ASN A O 1
ATOM 1476 N N . PRO A 1 199 ? 12.957 10.743 -3.715 1.00 92.56 199 PRO A N 1
ATOM 1477 C CA . PRO A 1 199 ? 14.354 10.439 -3.416 1.00 92.56 199 PRO A CA 1
ATOM 1478 C C . PRO A 1 199 ? 14.567 10.036 -1.955 1.00 92.56 199 PRO A C 1
ATOM 1480 O O . PRO A 1 199 ? 15.472 9.266 -1.657 1.00 92.56 199 PRO A O 1
ATOM 1483 N N . VAL A 1 200 ? 13.730 10.555 -1.056 1.00 94.31 200 VAL A N 1
ATOM 1484 C CA . VAL A 1 200 ? 13.751 10.267 0.380 1.00 94.31 200 VAL A CA 1
ATOM 1485 C C . VAL A 1 200 ? 12.400 9.680 0.788 1.00 94.31 200 VAL A C 1
ATOM 1487 O O . VAL A 1 200 ? 11.375 10.096 0.227 1.00 94.31 200 VAL A O 1
ATOM 1490 N N . PRO A 1 201 ? 12.366 8.730 1.734 1.00 95.94 201 PRO A N 1
ATOM 1491 C CA . PRO A 1 201 ? 11.119 8.149 2.194 1.00 95.94 201 PRO A CA 1
ATOM 1492 C C . PRO A 1 201 ? 10.323 9.162 3.019 1.00 95.94 201 PRO A C 1
ATOM 1494 O O . PRO A 1 201 ? 10.870 10.050 3.681 1.00 95.94 201 PRO A O 1
ATOM 1497 N N . LEU A 1 202 ? 9.003 9.011 3.003 1.00 96.25 202 LEU A N 1
ATOM 1498 C CA . LEU A 1 202 ? 8.161 9.575 4.046 1.00 96.25 202 LEU A CA 1
ATOM 1499 C C . LEU A 1 202 ? 8.411 8.796 5.344 1.00 96.25 202 LEU A C 1
ATOM 1501 O O . LEU A 1 202 ? 8.586 7.581 5.290 1.00 96.25 202 LEU A O 1
ATOM 1505 N N . TYR A 1 203 ? 8.413 9.467 6.497 1.00 97.06 203 TYR A N 1
ATOM 1506 C CA . TYR A 1 203 ? 8.478 8.794 7.797 1.00 97.06 203 TYR A CA 1
ATOM 1507 C C . TYR A 1 203 ? 7.628 9.482 8.867 1.00 97.06 203 TYR A C 1
ATOM 1509 O O . TYR A 1 203 ? 7.757 10.682 9.109 1.00 97.06 203 TYR A O 1
ATOM 1517 N N . MET A 1 204 ? 6.791 8.700 9.547 1.00 96.19 204 MET A N 1
ATOM 1518 C CA . MET A 1 204 ? 5.954 9.093 10.690 1.00 96.19 204 MET A CA 1
ATOM 1519 C C . MET A 1 204 ? 6.072 8.116 11.872 1.00 96.19 204 MET A C 1
ATOM 1521 O O . MET A 1 204 ? 5.325 8.234 12.840 1.00 96.19 204 MET A O 1
ATOM 1525 N N . GLY A 1 205 ? 7.001 7.153 11.813 1.00 93.94 205 GLY A N 1
ATOM 1526 C CA . GLY A 1 205 ? 7.132 6.096 12.822 1.00 93.94 205 GLY A CA 1
ATOM 1527 C C . GLY A 1 205 ? 7.499 6.593 14.225 1.00 93.94 205 GLY A C 1
ATOM 1528 O O . GLY A 1 205 ? 7.076 5.989 15.201 1.00 93.94 205 GLY A O 1
ATOM 1529 N N . ASP A 1 206 ? 8.197 7.724 14.337 1.00 94.00 206 ASP A N 1
ATOM 1530 C CA . ASP A 1 206 ? 8.561 8.394 15.599 1.00 94.00 206 ASP A CA 1
ATOM 1531 C C . ASP A 1 206 ? 7.461 9.303 16.169 1.00 94.00 206 ASP A C 1
ATOM 1533 O O . ASP A 1 206 ? 7.631 9.912 17.224 1.00 94.00 206 ASP A O 1
ATOM 1537 N N . LYS A 1 207 ? 6.321 9.414 15.481 1.00 93.50 207 LYS A N 1
ATOM 1538 C CA . LYS A 1 207 ? 5.159 10.194 15.920 1.00 93.50 207 LYS A CA 1
ATOM 1539 C C . LYS A 1 207 ? 3.895 9.327 15.959 1.00 93.50 207 LYS A C 1
ATOM 1541 O O . LYS A 1 207 ? 2.923 9.616 15.253 1.00 93.50 207 LYS A O 1
ATOM 1546 N N . PRO A 1 208 ? 3.883 8.243 16.758 1.00 89.25 208 PRO A N 1
ATOM 1547 C CA . PRO A 1 208 ? 2.750 7.329 16.809 1.00 89.25 208 PRO A CA 1
ATOM 1548 C C . PRO A 1 208 ? 1.481 8.059 17.268 1.00 89.25 208 PRO A C 1
ATOM 1550 O O . PRO A 1 208 ? 1.464 8.702 18.313 1.00 89.25 208 PRO A O 1
ATOM 1553 N N . GLY A 1 209 ? 0.409 7.948 16.481 1.00 89.12 209 GLY A N 1
ATOM 1554 C CA . GLY A 1 209 ? -0.879 8.584 16.782 1.00 89.12 209 GLY A CA 1
ATOM 1555 C C . GLY A 1 209 ? -0.950 10.087 16.493 1.00 89.12 209 GLY A C 1
ATOM 1556 O O . GLY A 1 209 ? -1.941 10.709 16.857 1.00 89.12 209 GLY A O 1
ATOM 1557 N N . ALA A 1 210 ? 0.059 10.678 15.841 1.00 92.38 210 ALA A N 1
ATOM 1558 C CA . ALA A 1 210 ? 0.010 12.089 15.450 1.00 92.38 210 ALA A CA 1
ATOM 1559 C C . ALA A 1 210 ? -0.931 12.371 14.267 1.00 92.38 210 ALA A C 1
ATOM 1561 O O . ALA A 1 210 ? -1.334 13.513 14.084 1.00 92.38 210 ALA A O 1
ATOM 1562 N N . LEU A 1 211 ? -1.254 11.357 13.458 1.00 94.12 211 LEU A N 1
ATOM 1563 C CA . LEU A 1 211 ? -2.227 11.470 12.372 1.00 94.12 211 LEU A CA 1
ATOM 1564 C C . LEU A 1 211 ? -3.587 10.937 12.850 1.00 94.12 211 LEU A C 1
ATOM 1566 O O . LEU A 1 211 ? -3.614 9.854 13.445 1.00 94.12 211 LEU A O 1
ATOM 1570 N N . PRO A 1 212 ? -4.701 11.646 12.589 1.00 94.81 212 PRO A N 1
ATOM 1571 C CA . PRO A 1 212 ? -6.039 11.250 13.026 1.00 94.81 212 PRO A CA 1
ATOM 1572 C C . PRO A 1 212 ? -6.636 10.195 12.079 1.00 94.81 212 PRO A C 1
ATOM 1574 O O . PRO A 1 212 ? -7.591 10.462 11.358 1.00 94.81 212 PRO A O 1
ATOM 1577 N N . VAL A 1 213 ? -6.031 9.007 12.051 1.00 95.94 213 VAL A N 1
ATOM 1578 C CA . VAL A 1 213 ? -6.423 7.875 11.194 1.00 95.94 213 VAL A CA 1
ATOM 1579 C C . VAL A 1 213 ? -6.458 6.570 11.983 1.00 95.94 213 VAL A C 1
ATOM 1581 O O . VAL A 1 213 ? -5.791 6.437 13.012 1.00 95.94 213 VAL A O 1
ATOM 1584 N N . ASP A 1 214 ? -7.199 5.588 11.480 1.00 96.38 214 ASP A N 1
ATOM 1585 C CA . ASP A 1 214 ? -7.379 4.283 12.122 1.00 96.38 214 ASP A CA 1
ATOM 1586 C C . ASP A 1 214 ? -6.168 3.357 11.920 1.00 96.38 214 ASP A C 1
ATOM 1588 O O . ASP A 1 214 ? -5.821 2.565 12.802 1.00 96.38 214 ASP A O 1
ATOM 1592 N N . TYR A 1 215 ? -5.492 3.468 10.769 1.00 96.94 215 TYR A N 1
ATOM 1593 C CA . TYR A 1 215 ? -4.318 2.657 10.438 1.00 96.94 215 TY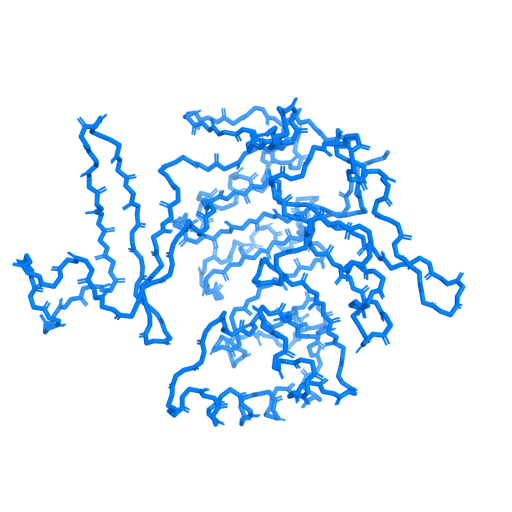R A CA 1
ATOM 1594 C C . TYR A 1 215 ? -3.210 3.443 9.713 1.00 96.94 215 TYR A C 1
ATOM 1596 O O . TYR A 1 215 ? -3.437 4.433 9.022 1.00 96.94 215 TYR A O 1
ATOM 1604 N N . GLY A 1 216 ? -1.969 2.994 9.873 1.00 96.62 216 GLY A N 1
ATOM 1605 C CA . GLY A 1 216 ? -0.805 3.476 9.136 1.00 96.62 216 GLY A CA 1
ATOM 1606 C C . GLY A 1 216 ? -0.348 2.452 8.103 1.00 96.62 216 GLY A C 1
ATOM 1607 O O . GLY A 1 216 ? -0.368 1.256 8.376 1.00 96.62 216 GLY A O 1
ATOM 1608 N N . VAL A 1 217 ? 0.111 2.908 6.939 1.00 97.50 217 VAL A N 1
ATOM 1609 C CA . VAL A 1 217 ? 0.677 2.053 5.886 1.00 97.50 217 VAL A CA 1
ATOM 1610 C C . VAL A 1 217 ? 2.178 2.304 5.744 1.00 97.50 217 VAL A C 1
ATOM 1612 O O . VAL A 1 217 ? 2.605 3.423 5.453 1.00 97.50 217 VAL A O 1
ATOM 1615 N N . ALA A 1 218 ? 2.984 1.261 5.936 1.00 97.00 218 ALA A N 1
ATOM 1616 C CA . ALA A 1 218 ? 4.397 1.248 5.567 1.00 97.00 218 ALA A CA 1
ATOM 1617 C C . ALA A 1 218 ? 4.551 0.666 4.153 1.00 97.00 218 ALA A C 1
ATOM 1619 O O . ALA A 1 218 ? 4.214 -0.492 3.915 1.00 97.00 218 ALA A O 1
ATOM 1620 N N . TYR A 1 219 ? 5.019 1.477 3.207 1.00 96.31 219 TYR A N 1
ATOM 1621 C CA . TYR A 1 219 ? 5.045 1.155 1.781 1.00 96.31 219 TYR A CA 1
ATOM 1622 C C . TYR A 1 219 ? 6.472 0.837 1.319 1.00 96.31 219 TYR A C 1
ATOM 1624 O O . TYR A 1 219 ? 7.226 1.726 0.923 1.00 96.31 219 TYR A O 1
ATOM 1632 N N . PHE A 1 220 ? 6.838 -0.443 1.360 1.00 96.00 220 PHE A N 1
ATOM 1633 C CA . PHE A 1 220 ? 8.147 -0.937 0.945 1.00 96.00 220 PHE A CA 1
ATOM 1634 C C . PHE A 1 220 ? 8.172 -1.195 -0.561 1.00 96.00 220 PHE A C 1
ATOM 1636 O O . PHE A 1 220 ? 7.257 -1.780 -1.150 1.00 96.00 220 PHE A O 1
ATOM 1643 N N . THR A 1 221 ? 9.220 -0.712 -1.218 1.00 92.25 221 THR A N 1
ATOM 1644 C CA . THR A 1 221 ? 9.440 -0.882 -2.661 1.00 92.25 221 THR A CA 1
ATOM 1645 C C . THR A 1 221 ? 10.918 -0.983 -3.006 1.00 92.25 221 THR A C 1
ATOM 1647 O O . THR A 1 221 ? 11.296 -1.781 -3.859 1.00 92.25 221 THR A O 1
ATOM 1650 N N . LEU A 1 222 ? 11.754 -0.154 -2.385 1.00 92.88 222 LEU A N 1
ATOM 1651 C CA . LEU A 1 222 ? 13.177 -0.058 -2.715 1.00 92.88 222 LEU A CA 1
ATOM 1652 C C . LEU A 1 222 ? 14.047 -0.843 -1.740 1.00 92.88 222 LEU A C 1
ATOM 1654 O O . LEU A 1 222 ? 15.147 -1.248 -2.099 1.00 92.88 222 LEU A O 1
ATOM 1658 N N . GLU A 1 223 ? 13.528 -1.024 -0.536 1.00 95.00 223 GLU A N 1
ATOM 1659 C CA . GLU A 1 223 ? 14.183 -1.607 0.613 1.00 95.00 223 GLU A CA 1
ATOM 1660 C C . GLU A 1 223 ? 14.418 -3.103 0.392 1.00 95.00 223 GLU A C 1
ATOM 1662 O O . GLU A 1 223 ? 13.557 -3.829 -0.117 1.00 95.00 223 GLU A O 1
ATOM 1667 N N . SER A 1 224 ? 15.576 -3.581 0.820 1.00 94.62 224 SER A N 1
ATOM 1668 C CA . SER A 1 224 ? 15.830 -4.998 1.056 1.00 94.62 224 SER A CA 1
ATOM 1669 C C . SER A 1 224 ? 14.918 -5.548 2.159 1.00 94.62 224 SER A C 1
ATOM 1671 O O . SER A 1 224 ? 14.239 -4.812 2.882 1.00 94.62 224 SER A O 1
ATOM 1673 N N . ARG A 1 225 ? 14.911 -6.874 2.306 1.00 94.50 225 ARG A N 1
ATOM 1674 C CA . ARG A 1 225 ? 14.157 -7.549 3.367 1.00 94.50 225 ARG A CA 1
ATOM 1675 C C . ARG A 1 225 ? 14.624 -7.094 4.752 1.00 94.50 225 ARG A C 1
ATOM 1677 O O . ARG A 1 225 ? 13.808 -6.869 5.643 1.00 94.50 225 ARG A O 1
ATOM 1684 N N . GLU A 1 226 ? 15.931 -6.948 4.923 1.00 93.25 226 GLU A N 1
ATOM 1685 C CA . GLU A 1 226 ? 16.584 -6.562 6.170 1.00 93.25 226 GLU A CA 1
ATOM 1686 C C . GLU A 1 226 ? 16.258 -5.110 6.532 1.00 93.25 226 GLU A C 1
ATOM 1688 O O . GLU A 1 226 ? 15.873 -4.825 7.668 1.00 93.25 226 GLU A O 1
ATOM 1693 N N . GLU A 1 227 ? 16.328 -4.201 5.554 1.00 94.56 227 GLU A N 1
ATOM 1694 C CA . GLU A 1 227 ? 15.932 -2.799 5.730 1.00 94.56 227 GLU A CA 1
ATOM 1695 C C . GLU A 1 227 ? 14.447 -2.685 6.086 1.00 94.56 227 GLU A C 1
ATOM 1697 O O . GLU A 1 227 ? 14.093 -1.969 7.025 1.00 94.56 227 GLU A O 1
ATOM 1702 N N . ALA A 1 228 ? 13.573 -3.441 5.412 1.00 94.88 228 ALA A N 1
ATOM 1703 C CA . ALA A 1 228 ? 12.151 -3.456 5.733 1.00 94.88 228 ALA A CA 1
ATOM 1704 C C . ALA A 1 228 ? 11.892 -3.935 7.173 1.00 94.88 228 ALA A C 1
ATOM 1706 O O . ALA A 1 228 ? 11.099 -3.326 7.894 1.00 94.88 228 ALA A O 1
ATOM 1707 N N . ALA A 1 229 ? 12.598 -4.975 7.631 1.00 93.44 229 ALA A N 1
ATOM 1708 C CA . ALA A 1 229 ? 12.499 -5.465 9.006 1.00 93.44 229 ALA A CA 1
ATOM 1709 C C . ALA A 1 229 ? 12.943 -4.406 10.025 1.00 93.44 229 ALA A C 1
ATOM 1711 O O . ALA A 1 229 ? 12.256 -4.173 11.023 1.00 93.44 229 ALA A O 1
ATOM 1712 N N . ALA A 1 230 ? 14.069 -3.738 9.758 1.00 93.00 230 ALA A N 1
ATOM 1713 C CA . ALA A 1 230 ? 14.601 -2.689 10.618 1.00 93.00 230 ALA A CA 1
ATOM 1714 C C . ALA A 1 230 ? 13.627 -1.509 10.729 1.00 93.00 230 ALA A C 1
ATOM 1716 O O . ALA A 1 230 ? 13.364 -1.019 11.828 1.00 93.00 230 ALA A O 1
ATOM 1717 N N . VAL A 1 231 ? 13.037 -1.081 9.612 1.00 94.75 231 VAL A N 1
ATOM 1718 C CA . VAL A 1 231 ? 12.053 0.008 9.597 1.00 94.75 231 VAL A CA 1
ATOM 1719 C C . VAL A 1 231 ? 10.770 -0.383 10.327 1.00 94.75 231 VAL A C 1
ATOM 1721 O O . VAL A 1 231 ? 10.274 0.411 11.126 1.00 94.75 231 VAL A O 1
ATOM 1724 N N . LEU A 1 232 ? 10.250 -1.597 10.125 1.00 94.75 232 LEU A N 1
ATOM 1725 C CA . LEU A 1 232 ? 9.094 -2.090 10.883 1.00 94.75 232 LEU A CA 1
ATOM 1726 C C . LEU A 1 232 ? 9.373 -2.106 12.389 1.00 94.75 232 LEU A C 1
ATOM 1728 O O . LEU A 1 232 ? 8.531 -1.659 13.168 1.00 94.75 232 LEU A O 1
ATOM 1732 N N . GLY A 1 233 ? 10.566 -2.548 12.796 1.00 93.06 233 GLY A N 1
ATOM 1733 C CA . GLY A 1 233 ? 11.014 -2.508 14.188 1.00 93.06 233 GLY A CA 1
ATOM 1734 C C . GLY A 1 233 ? 11.053 -1.087 14.756 1.00 93.06 233 GLY A C 1
ATOM 1735 O O . GLY A 1 233 ? 10.523 -0.848 15.839 1.00 93.06 233 GLY A O 1
ATOM 1736 N N . ARG A 1 234 ? 11.596 -0.118 14.008 1.00 93.75 234 ARG A N 1
ATOM 1737 C CA . ARG A 1 234 ? 11.637 1.299 14.420 1.00 93.75 234 ARG A CA 1
ATOM 1738 C C . ARG A 1 234 ? 10.256 1.908 14.544 1.00 93.75 234 ARG A C 1
ATOM 1740 O O . ARG A 1 234 ? 9.978 2.567 15.545 1.00 93.75 234 ARG A O 1
ATOM 1747 N N . ILE A 1 235 ? 9.385 1.654 13.564 1.00 94.12 235 ILE A N 1
ATOM 1748 C CA . ILE A 1 235 ? 7.985 2.066 13.626 1.00 94.12 235 ILE A CA 1
ATOM 1749 C C . ILE A 1 235 ? 7.399 1.486 14.908 1.00 94.12 235 ILE A C 1
ATOM 1751 O O . ILE A 1 235 ? 6.940 2.254 15.748 1.00 94.12 235 ILE A O 1
ATOM 1755 N N . ALA A 1 236 ? 7.472 0.167 15.119 1.00 91.56 236 ALA A N 1
ATOM 1756 C CA . ALA A 1 236 ? 6.980 -0.527 16.313 1.00 91.56 236 ALA A CA 1
ATOM 1757 C C . ALA A 1 236 ? 7.532 0.044 17.632 1.00 91.56 236 ALA A C 1
ATOM 1759 O O . ALA A 1 236 ? 6.791 0.137 18.605 1.00 91.56 236 ALA A O 1
ATOM 1760 N N . ALA A 1 237 ? 8.775 0.510 17.660 1.00 92.06 237 ALA A N 1
ATOM 1761 C CA . ALA A 1 237 ? 9.386 1.106 18.843 1.00 92.06 237 ALA A CA 1
ATOM 1762 C C . ALA A 1 237 ? 9.137 2.622 18.999 1.00 92.06 237 ALA A C 1
ATOM 1764 O O . ALA A 1 237 ? 9.531 3.192 20.012 1.00 92.06 237 ALA A O 1
ATOM 1765 N N . GLY A 1 238 ? 8.504 3.291 18.029 1.00 93.62 238 GLY A N 1
ATOM 1766 C CA . GLY A 1 238 ? 8.337 4.749 18.058 1.00 93.62 238 GLY A CA 1
ATOM 1767 C C . GLY A 1 238 ? 9.654 5.512 17.873 1.00 93.62 238 GLY A C 1
ATOM 1768 O O . GLY A 1 238 ? 9.804 6.620 18.380 1.00 93.62 238 GLY A O 1
ATOM 1769 N N . GLN A 1 239 ? 10.638 4.903 17.210 1.00 95.00 239 GLN A N 1
ATOM 1770 C CA . GLN A 1 239 ? 12.003 5.424 17.117 1.00 95.00 239 GLN A CA 1
ATOM 1771 C C . GLN A 1 239 ? 12.185 6.387 15.947 1.00 95.00 239 GLN A C 1
ATOM 1773 O O . GLN A 1 239 ? 11.492 6.290 14.935 1.00 95.00 239 GLN A O 1
ATOM 1778 N N . ALA A 1 240 ? 13.169 7.281 16.055 1.00 94.75 240 ALA A N 1
ATOM 1779 C CA . ALA A 1 240 ? 13.585 8.148 14.957 1.00 94.75 240 ALA A CA 1
ATOM 1780 C C . ALA A 1 240 ? 14.086 7.345 13.741 1.00 94.75 240 ALA A C 1
ATOM 1782 O O . ALA A 1 240 ? 14.628 6.241 13.873 1.00 94.75 240 ALA A O 1
ATOM 1783 N N . PHE A 1 241 ? 13.908 7.921 12.552 1.00 94.06 241 PHE A N 1
ATOM 1784 C CA . PHE A 1 241 ? 14.459 7.374 11.317 1.00 94.06 241 PHE A CA 1
ATOM 1785 C C . PHE A 1 241 ? 15.941 7.721 11.185 1.00 94.06 241 PHE A C 1
ATOM 1787 O O . PHE A 1 241 ? 16.364 8.812 11.564 1.00 94.06 241 PHE A O 1
ATOM 1794 N N . GLU A 1 242 ? 16.719 6.801 10.623 1.00 89.06 242 GLU A N 1
ATOM 1795 C CA . GLU A 1 242 ? 18.126 7.038 10.310 1.00 89.06 242 GLU A CA 1
ATOM 1796 C C . GLU A 1 242 ? 18.265 7.553 8.877 1.00 89.06 242 GLU A C 1
ATOM 1798 O O . GLU A 1 242 ? 17.850 6.893 7.928 1.00 89.06 242 GLU A O 1
ATOM 1803 N N . GLY A 1 243 ? 18.871 8.732 8.725 1.00 90.56 243 GLY A N 1
ATOM 1804 C CA . GLY A 1 243 ? 19.105 9.367 7.428 1.00 90.56 243 GLY A CA 1
ATOM 1805 C C . GLY A 1 243 ? 18.031 10.376 7.020 1.00 90.56 243 GLY A C 1
ATOM 1806 O O . GLY A 1 243 ? 17.218 10.824 7.830 1.00 90.56 243 GLY A O 1
ATOM 1807 N N . ASP A 1 244 ? 18.064 10.767 5.747 1.00 93.12 244 ASP A N 1
ATOM 1808 C CA . ASP A 1 244 ? 17.157 11.771 5.193 1.00 93.12 244 ASP A CA 1
ATOM 1809 C C . ASP A 1 244 ? 15.735 11.213 5.036 1.00 93.12 244 ASP A C 1
ATOM 1811 O O . ASP A 1 244 ? 15.532 10.134 4.479 1.00 93.12 244 ASP A O 1
ATOM 1815 N N . PHE A 1 245 ? 14.730 11.985 5.447 1.00 95.12 245 PHE A N 1
ATOM 1816 C CA . PHE A 1 245 ? 13.316 11.654 5.257 1.00 95.12 245 PHE A CA 1
ATOM 1817 C C . PHE A 1 245 ? 12.461 12.918 5.093 1.00 95.12 245 PHE A C 1
ATOM 1819 O O . PHE A 1 245 ? 12.910 14.043 5.320 1.00 95.12 245 PHE A O 1
ATOM 1826 N N . THR A 1 246 ? 11.197 12.738 4.709 1.00 93.50 246 THR A N 1
ATOM 1827 C CA . THR A 1 246 ? 10.184 13.801 4.663 1.00 93.50 246 THR A CA 1
ATOM 1828 C C . THR A 1 246 ? 8.973 13.467 5.534 1.00 93.50 246 THR A C 1
ATOM 1830 O O . THR A 1 246 ? 8.670 12.306 5.794 1.00 93.50 246 THR A O 1
ATOM 1833 N N . ARG A 1 247 ? 8.241 14.495 5.973 1.00 93.00 247 ARG A N 1
ATOM 1834 C CA . ARG A 1 247 ? 6.935 14.358 6.646 1.00 93.00 247 ARG A CA 1
ATOM 1835 C C . ARG A 1 247 ? 5.757 14.467 5.674 1.00 93.00 247 ARG A C 1
ATOM 1837 O O . ARG A 1 247 ? 4.620 14.587 6.112 1.00 93.00 247 ARG A O 1
ATOM 1844 N N . GLY A 1 248 ? 6.033 14.494 4.368 1.00 87.88 248 GLY A N 1
ATOM 1845 C CA . GLY A 1 248 ? 5.033 14.866 3.371 1.00 87.88 248 GLY A CA 1
ATOM 1846 C C . GLY A 1 248 ? 4.518 16.282 3.627 1.00 87.88 248 GLY A C 1
ATOM 1847 O O . GLY A 1 248 ? 5.270 17.153 4.084 1.00 87.88 248 GLY A O 1
ATOM 1848 N N . LEU A 1 249 ? 3.235 16.502 3.353 1.00 90.12 249 LEU A N 1
ATOM 1849 C CA . LEU A 1 249 ? 2.552 17.762 3.629 1.00 90.12 249 LEU A CA 1
ATOM 1850 C C . LEU A 1 249 ? 1.629 17.675 4.845 1.00 90.12 249 LEU A C 1
ATOM 1852 O O . LEU A 1 249 ? 0.966 18.663 5.143 1.00 90.12 249 LEU A O 1
ATOM 1856 N N . TYR A 1 250 ? 1.679 16.585 5.621 1.00 91.62 250 TYR A N 1
ATOM 1857 C CA . TYR A 1 250 ? 0.824 16.385 6.797 1.00 91.62 250 TYR A CA 1
ATOM 1858 C C . TYR A 1 250 ? 0.797 17.575 7.767 1.00 91.62 250 TYR A C 1
ATOM 1860 O O . TYR A 1 250 ? -0.230 17.824 8.378 1.00 91.62 250 TYR A O 1
ATOM 1868 N N . TYR A 1 251 ? 1.885 18.345 7.887 1.00 87.81 251 TYR A N 1
ATOM 1869 C CA . TYR A 1 251 ? 1.933 19.539 8.749 1.00 87.81 251 TYR A CA 1
ATOM 1870 C C . TYR A 1 251 ? 1.914 20.876 7.997 1.00 87.81 251 TYR A C 1
ATOM 1872 O O . TYR A 1 251 ? 1.777 21.928 8.619 1.00 87.81 251 TYR A O 1
ATOM 1880 N N . LYS A 1 252 ? 2.103 20.857 6.675 1.00 81.94 252 LYS A N 1
ATOM 1881 C CA . LYS A 1 252 ? 2.238 22.068 5.848 1.00 81.94 252 LYS A CA 1
ATOM 1882 C C . LYS A 1 252 ? 0.976 22.367 5.034 1.00 81.94 252 LYS A C 1
ATOM 1884 O O . LYS A 1 252 ? 0.671 23.538 4.843 1.00 81.94 252 LYS A O 1
ATOM 1889 N N . GLY A 1 253 ? 0.254 21.329 4.611 1.00 70.38 253 GLY A N 1
ATOM 1890 C CA . GLY A 1 253 ? -0.833 21.399 3.635 1.00 70.38 253 GLY A CA 1
ATOM 1891 C C . GLY A 1 253 ? -0.355 21.748 2.221 1.00 70.38 253 GLY A C 1
ATOM 1892 O O . GLY A 1 253 ? 0.790 22.163 2.012 1.00 70.38 253 GLY A O 1
ATOM 1893 N N . THR A 1 254 ? -1.243 21.574 1.245 1.00 62.34 254 THR A N 1
ATOM 1894 C CA . THR A 1 254 ? -1.147 22.175 -0.091 1.00 62.34 254 THR A CA 1
ATOM 1895 C C . THR A 1 254 ? -1.933 23.487 -0.069 1.00 62.34 254 THR A C 1
ATOM 1897 O O . THR A 1 254 ? -3.145 23.469 -0.264 1.00 62.34 254 THR A O 1
ATOM 1900 N N . MET A 1 255 ? -1.282 24.608 0.254 1.00 45.59 255 MET A N 1
ATOM 1901 C CA . MET A 1 255 ? -1.873 25.925 -0.036 1.00 45.59 255 MET A CA 1
ATOM 1902 C C . MET A 1 255 ? -1.921 26.163 -1.543 1.00 45.59 255 MET A C 1
ATOM 1904 O O . MET A 1 255 ? -0.937 25.772 -2.215 1.00 45.59 255 MET A O 1
#

Radius of gyration: 17.83 Å; chains: 1; bounding box: 47×46×45 Å

Organism: NCBI:txid2838578